Protein AF-O62174-F1 (afdb_monomer_lite)

Organism: Caenorhabditis elegans (NCBI:txid6239)

Secondary structure (DSSP, 8-state):
-HHHHHHHHHHHHHHHHHHHHHHHHHHHHHHHHHHHHHHHHHHHHHHHHHHHHHHHHHHHHHHHHHHHHHHHHHHHHHHHHHHHHHHHHHHHHHHHHHHHHHHHHHHHHHHHHHHHHHHHHHHHHHHHHHHHHHHHHHHHHHHHHHHHHHHHHHHHHHHHHIIIIII----HHHHHHHHHHHHHHHHHHHHHHHHHHHHHHH-SSS-HHHHHHHHHHHHHHHHHHT-HHHHHHHHHHHHHHHTT-HHHHHHHHHHHHHHHHHHHHHHHHHHHHHHHHHT-PPP-------------

pLDDT: mean 86.34, std 12.92, range [36.75, 97.75]

Foldseek 3Di:
DVVVVVVVVVVVVVVVVVVVVVVVVVVVVVVVVVVVVVVVVVVVVVVVVVVVVVVVVVVVVVVVVVVVVVVVVVVVVVVVVVVVVVVVVVVVVVVVVVVVVVVVVVVVVVVVVVVVVVVVVVVVVVVLLVLQLVLLVVLVVLLVQLCVLVVVLLVLLVVLCCCVPPPVPDPLVVNLVSLVVNVVSLVVNVVSLVVSVVSLVPRDSYDPVSSVLSVVLSVLSVCLSVDVLSVLLSPCVSVCSVVVPNVSSVSNSVSSVVSVVSSVVSVVVSVVVSVVVSPPDPDPPPVPPPPPPPDD

Radius of gyration: 72.59 Å; chains: 1; bounding box: 219×29×119 Å

Sequence (296 aa):
MNKFNEEYRKMEEDAQRRHQELNRQSLENAAEMKDSRRKILNKEFEGAILIKQVEHETKQVEKKRENLEKGHKKEMRNMSADFRKKKNEIEMEQLKLAIGNRVENHNQRKVEEQLRNEQERFLKKLLKYHTTTGANRDLFGEFQKVLKPFNEMIGELQDIKLRCITDGDADNGYIEYEVDYVGQLRRSVYTEIDEFREYIADEKNISKEIGIACAIYVKKLERIADCKELNLLCDQLQAAIEGKNGEIIKTCEIFIDKFTQKFESISNGSTSDFHRLRLKAPERDIPSSSTLTIEN

Structure (mmCIF, N/CA/C/O backbone):
data_AF-O62174-F1
#
_entry.id   AF-O62174-F1
#
loop_
_atom_site.group_PDB
_atom_site.id
_atom_site.type_symbol
_atom_site.label_atom_id
_atom_site.label_alt_id
_atom_site.label_comp_id
_atom_site.label_asym_id
_atom_site.label_entity_id
_atom_site.label_seq_id
_atom_site.pdbx_PDB_ins_code
_atom_site.Cartn_x
_atom_site.Cartn_y
_atom_site.Cartn_z
_atom_site.occupancy
_atom_site.B_iso_or_equiv
_atom_site.auth_seq_id
_atom_site.auth_comp_id
_atom_site.auth_asym_id
_atom_site.auth_atom_id
_atom_site.pdbx_PDB_model_num
ATOM 1 N N . MET A 1 1 ? 157.298 -18.494 -83.155 1.00 53.09 1 MET A N 1
ATOM 2 C CA . MET A 1 1 ? 156.359 -17.350 -83.218 1.00 53.09 1 MET A CA 1
ATOM 3 C C . MET A 1 1 ? 154.981 -17.694 -83.801 1.00 53.09 1 MET A C 1
ATOM 5 O O . MET A 1 1 ? 154.025 -17.090 -83.346 1.00 53.09 1 MET A O 1
ATOM 9 N N . ASN A 1 2 ? 154.822 -18.682 -84.701 1.00 56.44 2 ASN A N 1
ATOM 10 C CA . ASN A 1 2 ? 153.518 -18.990 -85.337 1.00 56.44 2 ASN A CA 1
ATOM 11 C C . ASN A 1 2 ? 152.369 -19.397 -84.393 1.00 56.44 2 ASN A C 1
ATOM 13 O O . ASN A 1 2 ? 151.228 -19.044 -84.657 1.00 56.44 2 ASN A O 1
ATOM 17 N N . LYS A 1 3 ? 152.643 -20.081 -83.275 1.00 62.78 3 LYS A N 1
ATOM 18 C CA . LYS A 1 3 ? 151.586 -20.520 -82.341 1.00 62.78 3 LYS A CA 1
ATOM 19 C C . LYS A 1 3 ? 150.898 -19.359 -81.603 1.00 62.78 3 LYS A C 1
ATOM 21 O O . LYS A 1 3 ? 149.718 -19.451 -81.297 1.00 62.78 3 LYS A O 1
ATOM 26 N N . PHE A 1 4 ? 151.627 -18.264 -81.369 1.00 70.56 4 PHE A N 1
ATOM 27 C CA . PHE A 1 4 ? 151.128 -17.108 -80.619 1.00 70.56 4 PHE A CA 1
ATOM 28 C C . PHE A 1 4 ? 150.123 -16.280 -81.433 1.00 70.56 4 PHE A C 1
ATOM 30 O O . PHE A 1 4 ? 149.084 -15.896 -80.911 1.00 70.56 4 PHE A O 1
ATOM 37 N N . ASN A 1 5 ? 150.381 -16.067 -82.731 1.00 69.69 5 ASN A N 1
ATOM 38 C CA . ASN A 1 5 ? 149.449 -15.336 -83.601 1.00 69.69 5 ASN A CA 1
ATOM 39 C C . ASN A 1 5 ? 148.122 -16.086 -83.801 1.00 69.69 5 ASN A C 1
ATOM 41 O O . ASN A 1 5 ? 147.074 -15.456 -83.899 1.00 69.69 5 ASN A O 1
ATOM 45 N N . GLU A 1 6 ? 148.150 -17.419 -83.839 1.00 74.81 6 GLU A N 1
ATOM 46 C CA . GLU A 1 6 ? 146.939 -18.234 -83.995 1.00 74.81 6 GLU A CA 1
ATOM 47 C C . GLU A 1 6 ? 146.087 -18.256 -82.713 1.00 74.81 6 GLU A C 1
ATOM 49 O O . GLU A 1 6 ? 144.862 -18.139 -82.781 1.00 74.81 6 GLU A O 1
ATOM 54 N N . GLU A 1 7 ? 146.725 -18.347 -81.537 1.00 78.06 7 GLU A N 1
ATOM 55 C CA . GLU A 1 7 ? 146.046 -18.206 -80.240 1.00 78.06 7 GLU A CA 1
ATOM 56 C C . GLU A 1 7 ? 145.464 -16.803 -80.050 1.00 78.06 7 GLU A C 1
ATOM 58 O O . GLU A 1 7 ? 144.328 -16.682 -79.593 1.00 78.06 7 GLU A O 1
ATOM 63 N N . TYR A 1 8 ? 146.187 -15.755 -80.459 1.00 79.75 8 TYR A N 1
ATOM 64 C CA . TYR A 1 8 ? 145.691 -14.380 -80.405 1.00 79.75 8 TYR A CA 1
ATOM 65 C C . TYR A 1 8 ? 144.451 -14.192 -81.287 1.00 79.75 8 TYR A C 1
ATOM 67 O O . TYR A 1 8 ? 143.439 -13.682 -80.816 1.00 79.75 8 TYR A O 1
ATOM 75 N N . ARG A 1 9 ? 144.475 -14.687 -82.535 1.00 80.38 9 ARG A N 1
ATOM 76 C CA . ARG A 1 9 ? 143.327 -14.574 -83.449 1.00 80.38 9 ARG A CA 1
ATOM 77 C C . ARG A 1 9 ? 142.108 -15.352 -82.951 1.00 80.38 9 ARG A C 1
ATOM 79 O O . ARG A 1 9 ? 140.995 -14.844 -83.015 1.00 80.38 9 ARG A O 1
ATOM 86 N N . LYS A 1 10 ? 142.306 -16.558 -82.399 1.00 81.31 10 LYS A N 1
ATOM 87 C CA . LYS A 1 10 ? 141.221 -17.308 -81.743 1.00 81.31 10 LYS A CA 1
ATOM 88 C C . LYS A 1 10 ? 140.669 -16.568 -80.531 1.00 81.31 10 LYS A C 1
ATOM 90 O O . LYS A 1 10 ? 139.458 -16.555 -80.354 1.00 81.31 10 LYS A O 1
ATOM 95 N N . MET A 1 11 ? 141.528 -15.969 -79.704 1.00 82.88 11 MET A N 1
ATOM 96 C CA . MET A 1 11 ? 141.103 -15.180 -78.546 1.00 82.88 11 MET A CA 1
ATOM 97 C C . MET A 1 11 ? 140.287 -13.955 -78.977 1.00 82.88 11 MET A C 1
ATOM 99 O O . MET A 1 11 ? 139.268 -13.662 -78.358 1.00 82.88 11 MET A O 1
ATOM 103 N N . GLU A 1 12 ? 140.691 -13.283 -80.054 1.00 82.75 12 GLU A N 1
ATOM 104 C CA . GLU A 1 12 ? 139.988 -12.134 -80.628 1.00 82.75 12 GLU A CA 1
ATOM 105 C C . GLU A 1 12 ? 138.634 -12.533 -81.243 1.00 82.75 12 GLU A C 1
ATOM 107 O O . GLU A 1 12 ? 137.619 -11.901 -80.952 1.00 82.75 12 GLU A O 1
ATOM 112 N N . GLU A 1 13 ? 138.573 -13.639 -81.997 1.00 85.06 13 GLU A N 1
ATOM 113 C CA . G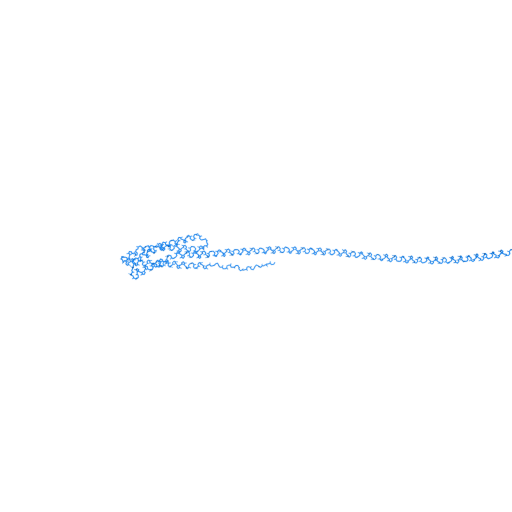LU A 1 13 ? 137.323 -14.212 -82.525 1.00 85.06 13 GLU A CA 1
ATOM 114 C C . GLU A 1 13 ? 136.368 -14.665 -81.396 1.00 85.06 13 GLU A C 1
ATOM 116 O O . GLU A 1 13 ? 135.150 -14.492 -81.496 1.00 85.06 13 GLU A O 1
ATOM 121 N N . ASP A 1 14 ? 136.890 -15.244 -80.307 1.00 85.88 14 ASP A N 1
ATOM 122 C CA . ASP A 1 14 ? 136.094 -15.650 -79.138 1.00 85.88 14 ASP A CA 1
ATOM 123 C C . ASP A 1 14 ? 135.611 -14.427 -78.339 1.00 85.88 14 ASP A C 1
ATOM 125 O O . ASP A 1 14 ? 134.463 -14.394 -77.893 1.00 85.88 14 ASP A O 1
ATOM 129 N N . ALA A 1 15 ? 136.438 -13.381 -78.222 1.00 83.62 15 ALA A N 1
ATOM 130 C CA . ALA A 1 15 ? 136.053 -12.098 -77.635 1.00 83.62 15 ALA A CA 1
ATOM 131 C C . ALA A 1 15 ? 134.966 -11.396 -78.466 1.00 83.62 15 ALA A C 1
ATOM 133 O O . ALA A 1 15 ? 133.990 -10.908 -77.896 1.00 83.62 15 ALA A O 1
ATOM 134 N N . GLN A 1 16 ? 135.070 -11.406 -79.800 1.00 86.19 16 GLN A N 1
ATOM 135 C CA . GLN A 1 16 ? 134.035 -10.882 -80.695 1.00 86.19 16 GLN A CA 1
ATOM 136 C C . GLN A 1 16 ? 132.727 -11.667 -80.588 1.00 86.19 16 GLN A C 1
ATOM 138 O O . GLN A 1 16 ? 131.668 -11.051 -80.467 1.00 86.19 16 GLN A O 1
ATOM 143 N N . ARG A 1 17 ? 132.774 -13.007 -80.576 1.00 85.06 17 ARG A N 1
ATOM 144 C CA . ARG A 1 17 ? 131.568 -13.832 -80.382 1.00 85.06 17 ARG A CA 1
ATOM 145 C C . ARG A 1 17 ? 130.921 -13.585 -79.023 1.00 85.06 17 ARG A C 1
ATOM 147 O O . ARG A 1 17 ? 129.707 -13.425 -78.964 1.00 85.06 17 ARG A O 1
ATOM 154 N N . ARG A 1 18 ? 131.706 -13.481 -77.944 1.00 83.56 18 ARG A N 1
ATOM 155 C CA . ARG A 1 18 ? 131.181 -13.113 -76.616 1.00 83.56 18 ARG A CA 1
ATOM 156 C C . ARG A 1 18 ? 130.577 -11.718 -76.608 1.00 83.56 18 ARG A C 1
ATOM 158 O O . ARG A 1 18 ? 129.534 -11.527 -75.996 1.00 83.56 18 ARG A O 1
ATOM 165 N N . HIS A 1 19 ? 131.194 -10.757 -77.292 1.00 86.81 19 HIS A N 1
ATOM 166 C CA . HIS A 1 19 ? 130.648 -9.410 -77.410 1.00 86.81 19 HIS A CA 1
ATOM 167 C C . HIS A 1 19 ? 129.317 -9.403 -78.176 1.00 86.81 19 HIS A C 1
ATOM 169 O O . HIS A 1 19 ? 128.361 -8.783 -77.722 1.00 86.81 19 HIS A O 1
ATOM 175 N N . GLN A 1 20 ? 129.220 -10.138 -79.289 1.00 87.25 20 GLN A N 1
ATOM 176 C CA . GLN A 1 20 ? 127.970 -10.297 -80.040 1.00 87.25 20 GLN A CA 1
ATOM 177 C C . GLN A 1 20 ? 126.880 -10.985 -79.211 1.00 87.25 20 GLN A C 1
ATOM 179 O O . GLN A 1 20 ? 125.744 -10.517 -79.210 1.00 87.25 20 GLN A O 1
ATOM 184 N N . GLU A 1 21 ? 127.221 -12.044 -78.474 1.00 87.88 21 GLU A N 1
ATOM 185 C CA . GLU A 1 21 ? 126.276 -12.757 -77.610 1.00 87.88 21 GLU A CA 1
ATOM 186 C C . GLU A 1 21 ? 125.801 -11.887 -76.439 1.00 87.88 21 GLU A C 1
ATOM 188 O O . GLU A 1 21 ? 124.605 -11.828 -76.169 1.00 87.88 21 GLU A O 1
ATOM 193 N N . LEU A 1 22 ? 126.700 -11.128 -75.803 1.00 86.56 22 LEU A N 1
ATOM 194 C CA . LEU A 1 22 ? 126.338 -10.128 -74.791 1.00 86.56 22 LEU A CA 1
ATOM 195 C C . LEU A 1 22 ? 125.410 -9.055 -75.364 1.00 86.56 22 LEU A C 1
ATOM 197 O O . LEU A 1 22 ? 124.454 -8.648 -74.707 1.00 86.56 22 LEU A O 1
ATOM 201 N N . ASN A 1 23 ? 125.667 -8.600 -76.591 1.00 89.12 23 ASN A N 1
ATOM 202 C CA . ASN A 1 23 ? 124.832 -7.595 -77.238 1.00 89.12 23 ASN A CA 1
ATOM 203 C C . ASN A 1 23 ? 123.443 -8.161 -77.585 1.00 89.12 23 ASN A C 1
ATOM 205 O O . ASN A 1 23 ? 122.435 -7.482 -77.392 1.00 89.12 23 ASN A O 1
ATOM 209 N N . ARG A 1 24 ? 123.374 -9.426 -78.023 1.00 89.44 24 ARG A N 1
ATOM 210 C CA . ARG A 1 24 ? 122.118 -10.154 -78.258 1.00 89.44 24 ARG A CA 1
ATOM 211 C C . ARG A 1 24 ? 121.323 -10.337 -76.964 1.00 89.44 24 ARG A C 1
ATOM 213 O O . ARG A 1 24 ? 120.151 -9.982 -76.939 1.00 89.44 24 ARG A O 1
ATOM 220 N N . GLN A 1 25 ? 121.960 -10.791 -75.884 1.00 88.06 25 GLN A N 1
ATOM 221 C CA . GLN A 1 25 ? 121.326 -10.920 -74.565 1.00 88.06 25 GLN A CA 1
ATOM 222 C C . GLN A 1 25 ? 120.863 -9.570 -74.010 1.00 88.06 25 GLN A C 1
ATOM 224 O O . GLN A 1 25 ? 119.792 -9.478 -73.423 1.00 88.06 25 GLN A O 1
ATOM 229 N N . SER A 1 26 ? 121.635 -8.501 -74.217 1.00 90.06 26 SER A N 1
ATOM 230 C CA . SER A 1 26 ? 121.232 -7.141 -73.840 1.00 90.06 26 SER A CA 1
ATOM 231 C C . SER A 1 26 ? 119.971 -6.696 -74.591 1.00 90.06 26 SER A C 1
ATOM 233 O O . SER A 1 26 ? 119.047 -6.154 -73.984 1.00 90.06 26 SER A O 1
ATOM 235 N N . LEU A 1 27 ? 119.889 -6.979 -75.897 1.00 90.12 27 LEU A N 1
ATOM 236 C CA . LEU A 1 27 ? 118.701 -6.724 -76.717 1.00 90.12 27 LEU A CA 1
ATOM 237 C C . LEU A 1 27 ? 117.493 -7.568 -76.282 1.00 90.12 27 LEU A C 1
ATOM 239 O O . LEU A 1 27 ? 116.391 -7.027 -76.180 1.00 90.12 27 LEU A O 1
ATOM 243 N N . GLU A 1 28 ? 117.691 -8.858 -75.998 1.00 90.88 28 GLU A N 1
ATOM 244 C CA . GLU A 1 28 ? 116.650 -9.760 -75.486 1.00 90.88 28 GLU A CA 1
ATOM 245 C C . GLU A 1 28 ? 116.132 -9.283 -74.119 1.00 90.88 28 GLU A C 1
ATOM 247 O O . GLU A 1 28 ? 114.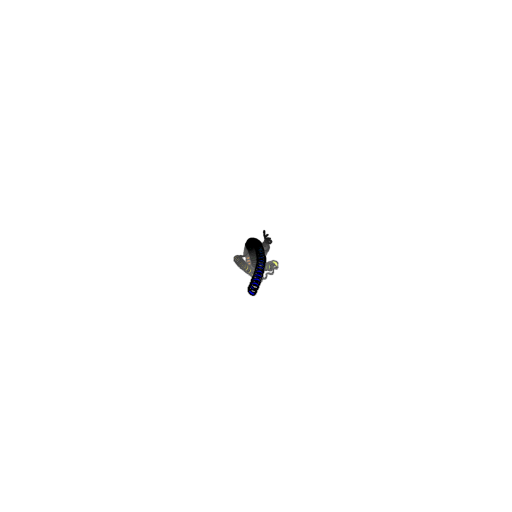929 -9.076 -73.963 1.00 90.88 28 GLU A O 1
ATOM 252 N N . ASN A 1 29 ? 117.027 -8.964 -73.179 1.00 91.31 29 ASN A N 1
ATOM 253 C CA . ASN A 1 29 ? 116.673 -8.407 -71.871 1.00 91.31 29 ASN A CA 1
ATOM 254 C C . ASN A 1 29 ? 115.956 -7.055 -71.996 1.00 91.31 29 ASN A C 1
ATOM 256 O O . ASN A 1 29 ? 114.989 -6.794 -71.283 1.00 91.31 29 ASN A O 1
ATOM 260 N N . ALA A 1 30 ? 116.391 -6.174 -72.903 1.00 91.50 30 ALA A N 1
ATOM 261 C CA . ALA A 1 30 ? 115.720 -4.898 -73.145 1.00 91.50 30 ALA A CA 1
ATOM 262 C C . ALA A 1 30 ? 114.303 -5.095 -73.712 1.00 91.50 30 ALA A C 1
ATOM 264 O O . ALA A 1 30 ? 113.379 -4.367 -73.331 1.00 91.50 30 ALA A O 1
ATOM 265 N N . ALA A 1 31 ? 114.112 -6.079 -74.597 1.00 91.69 31 ALA A N 1
ATOM 266 C CA . ALA A 1 31 ? 112.802 -6.441 -75.126 1.00 91.69 31 ALA A CA 1
ATOM 267 C C . ALA A 1 31 ? 111.895 -7.034 -74.035 1.00 91.69 31 ALA A C 1
ATOM 269 O O . ALA A 1 31 ? 110.744 -6.610 -73.914 1.00 91.69 31 ALA A O 1
ATOM 270 N N . GLU A 1 32 ? 112.416 -7.933 -73.198 1.00 91.75 32 GLU A N 1
ATOM 271 C CA . GLU A 1 32 ? 111.686 -8.543 -72.082 1.00 91.75 32 GLU A CA 1
ATOM 272 C C . GLU A 1 32 ? 111.310 -7.514 -71.007 1.00 91.75 32 GLU A C 1
ATOM 274 O O . GLU A 1 32 ? 110.167 -7.479 -70.543 1.00 91.75 32 GLU A O 1
ATOM 279 N N . MET A 1 33 ? 112.224 -6.601 -70.669 1.00 91.88 33 MET A N 1
ATOM 280 C CA . MET A 1 33 ? 111.956 -5.478 -69.767 1.00 91.88 33 MET A CA 1
ATOM 281 C C . MET A 1 33 ? 110.869 -4.559 -70.324 1.00 91.88 33 MET A C 1
ATOM 283 O O . MET A 1 33 ? 109.993 -4.104 -69.585 1.00 91.88 33 MET A O 1
ATOM 287 N N . LYS A 1 34 ? 110.888 -4.288 -71.634 1.00 92.69 34 LYS A N 1
ATOM 288 C CA . LYS A 1 34 ? 109.865 -3.469 -72.293 1.00 92.69 34 LYS A CA 1
ATOM 289 C C . LYS A 1 34 ? 108.500 -4.160 -72.298 1.00 92.69 34 LYS A C 1
ATOM 291 O O . LYS A 1 34 ? 107.497 -3.490 -72.043 1.00 92.69 34 LYS A O 1
ATOM 296 N N . ASP A 1 35 ? 108.452 -5.465 -72.558 1.00 93.75 35 ASP A N 1
ATOM 297 C CA . ASP A 1 35 ? 107.217 -6.254 -72.523 1.00 93.75 35 ASP A CA 1
ATOM 298 C C . ASP A 1 35 ? 106.649 -6.354 -71.101 1.00 93.75 35 ASP A C 1
ATOM 300 O O . ASP A 1 35 ? 105.478 -6.047 -70.872 1.00 93.75 35 ASP A O 1
ATOM 304 N N . SER A 1 36 ? 107.496 -6.657 -70.116 1.00 92.62 36 SER A N 1
ATOM 305 C CA . SER A 1 36 ? 107.123 -6.690 -68.697 1.00 92.62 36 SER A CA 1
ATOM 306 C C . SER A 1 36 ? 106.606 -5.337 -68.218 1.00 92.62 36 SER A C 1
ATOM 308 O O . SER A 1 36 ? 105.553 -5.263 -67.585 1.00 92.62 36 SER A O 1
ATOM 310 N N . ARG A 1 37 ? 107.271 -4.237 -68.593 1.00 93.69 37 ARG A N 1
ATOM 311 C CA . ARG A 1 37 ? 106.812 -2.880 -68.272 1.00 93.69 37 ARG A CA 1
ATOM 312 C C . ARG A 1 37 ? 105.452 -2.573 -68.899 1.00 93.69 37 ARG A C 1
ATOM 314 O O . ARG A 1 37 ? 104.612 -1.966 -68.243 1.00 93.69 37 ARG A O 1
ATOM 321 N N . ARG A 1 38 ? 105.207 -3.013 -70.138 1.00 92.50 38 ARG A N 1
ATOM 322 C CA . ARG A 1 38 ? 103.901 -2.866 -70.802 1.00 92.50 38 ARG A CA 1
ATOM 323 C C . ARG A 1 38 ? 102.817 -3.699 -70.106 1.00 92.50 38 ARG A C 1
ATOM 325 O O . ARG A 1 38 ? 101.715 -3.196 -69.913 1.00 92.50 38 ARG A O 1
ATOM 332 N N . LYS A 1 39 ? 103.128 -4.930 -69.685 1.00 93.69 39 LYS A N 1
ATOM 333 C CA . LYS A 1 39 ? 102.218 -5.788 -68.905 1.00 93.69 39 LYS A CA 1
ATOM 334 C C . LYS A 1 39 ? 101.855 -5.162 -67.558 1.00 93.69 39 LYS A C 1
ATOM 336 O O . LYS A 1 39 ? 100.678 -5.152 -67.212 1.00 93.69 39 LYS A O 1
ATOM 341 N N . ILE A 1 40 ? 102.833 -4.605 -66.839 1.00 93.50 40 ILE A N 1
ATOM 342 C CA . ILE A 1 40 ? 102.607 -3.904 -65.565 1.00 93.50 40 ILE A CA 1
ATOM 343 C C . ILE A 1 40 ? 101.702 -2.688 -65.778 1.00 93.50 40 ILE A C 1
ATOM 345 O O . ILE A 1 40 ? 100.669 -2.599 -65.128 1.00 93.50 40 ILE A O 1
ATOM 349 N N . LEU A 1 41 ? 102.015 -1.819 -66.744 1.00 93.19 41 LEU A N 1
ATOM 350 C CA . LEU A 1 41 ? 101.190 -0.645 -67.067 1.00 93.19 41 LEU A CA 1
ATOM 351 C C . LEU A 1 41 ? 99.749 -1.017 -67.437 1.00 93.19 41 LEU A C 1
ATOM 353 O O . LEU A 1 41 ? 98.807 -0.369 -66.986 1.00 93.19 41 LEU A O 1
ATOM 357 N N . ASN A 1 42 ? 99.561 -2.078 -68.226 1.00 94.62 42 ASN A N 1
ATOM 358 C CA . ASN A 1 42 ? 98.223 -2.572 -68.546 1.00 94.62 42 ASN A CA 1
ATOM 359 C C . ASN A 1 42 ? 97.491 -3.066 -67.292 1.00 94.62 42 ASN A C 1
ATOM 361 O O . ASN A 1 42 ? 96.315 -2.760 -67.123 1.00 94.62 42 ASN A O 1
ATOM 365 N N . LYS A 1 43 ? 98.174 -3.785 -66.393 1.00 94.12 43 LYS A N 1
ATOM 366 C CA . LYS A 1 43 ? 97.583 -4.261 -65.134 1.00 94.12 43 LYS A CA 1
ATOM 367 C C . LYS A 1 43 ? 97.252 -3.126 -64.171 1.00 94.12 43 LYS A C 1
ATOM 369 O O . LYS A 1 43 ? 96.203 -3.168 -63.537 1.00 94.12 43 LYS A O 1
ATOM 374 N N . GLU A 1 44 ? 98.093 -2.101 -64.092 1.00 94.44 44 GLU A N 1
ATOM 375 C CA . GLU A 1 44 ? 97.817 -0.882 -63.325 1.00 94.44 44 GLU A CA 1
ATOM 376 C C . GLU A 1 44 ? 96.596 -0.144 -63.881 1.00 94.44 44 GLU A C 1
ATOM 378 O O . GLU A 1 44 ? 95.730 0.284 -63.120 1.00 94.44 44 GLU A O 1
ATOM 383 N N . PHE A 1 45 ? 96.483 -0.044 -65.208 1.00 95.12 45 PHE A N 1
ATOM 384 C CA . PHE A 1 45 ? 95.334 0.570 -65.866 1.00 95.12 45 PHE A CA 1
ATOM 385 C C . PHE A 1 45 ? 94.038 -0.229 -65.651 1.00 95.12 45 PHE A C 1
ATOM 387 O O . PHE A 1 45 ? 93.019 0.349 -65.275 1.00 95.12 45 PHE A O 1
ATOM 394 N N . GLU A 1 46 ? 94.078 -1.555 -65.823 1.00 94.75 46 GLU A N 1
ATOM 395 C CA . GLU A 1 46 ? 92.961 -2.459 -65.512 1.00 94.75 46 GLU A CA 1
ATOM 396 C C . GLU A 1 46 ? 92.539 -2.330 -64.042 1.00 94.75 46 GLU A C 1
ATOM 398 O O . GLU A 1 46 ? 91.356 -2.165 -63.745 1.00 94.75 46 GLU A O 1
ATOM 403 N N . GLY A 1 47 ? 93.506 -2.336 -63.119 1.00 95.88 47 GLY A N 1
ATOM 404 C CA . GLY A 1 47 ? 93.267 -2.156 -61.689 1.00 95.88 47 GLY A CA 1
ATOM 405 C C . GLY A 1 47 ? 92.624 -0.807 -61.368 1.00 95.88 47 GLY A C 1
ATOM 406 O O . GLY A 1 47 ? 91.645 -0.755 -60.628 1.00 95.88 47 GLY A O 1
ATOM 407 N N . ALA A 1 48 ? 93.104 0.283 -61.973 1.00 95.81 48 ALA A N 1
ATOM 408 C CA . ALA A 1 48 ? 92.528 1.614 -61.795 1.00 95.81 48 ALA A CA 1
ATOM 409 C C . ALA A 1 48 ? 91.079 1.705 -62.308 1.00 95.81 48 ALA A C 1
ATOM 411 O O . ALA A 1 48 ? 90.254 2.394 -61.703 1.00 95.81 48 ALA A O 1
ATOM 412 N N . ILE A 1 49 ? 90.746 1.006 -63.401 1.00 95.31 49 ILE A N 1
ATOM 413 C CA . ILE A 1 49 ? 89.364 0.903 -63.893 1.00 95.31 49 ILE A CA 1
ATOM 414 C C . ILE A 1 49 ? 88.495 0.130 -62.900 1.00 95.31 49 ILE A C 1
ATOM 416 O O . ILE A 1 49 ? 87.415 0.609 -62.551 1.00 95.31 49 ILE A O 1
ATOM 420 N N . LEU A 1 50 ? 88.963 -1.025 -62.420 1.00 96.00 50 LEU A N 1
ATOM 421 C CA . LEU A 1 50 ? 88.226 -1.852 -61.461 1.00 96.00 50 LEU A CA 1
ATOM 422 C C . LEU A 1 50 ? 87.971 -1.106 -60.146 1.00 96.00 50 LEU A C 1
ATOM 424 O O . LEU A 1 50 ? 86.851 -1.127 -59.643 1.00 96.00 50 LEU A O 1
ATOM 428 N N . ILE A 1 51 ? 88.964 -0.378 -59.626 1.00 95.62 51 ILE A N 1
ATOM 429 C CA . ILE A 1 51 ? 88.804 0.458 -58.426 1.00 95.62 51 ILE A CA 1
ATOM 430 C C . ILE A 1 51 ? 87.704 1.501 -58.647 1.00 95.62 51 ILE A C 1
ATOM 432 O O . ILE A 1 51 ? 86.795 1.614 -57.828 1.00 95.62 51 ILE A O 1
ATOM 436 N N . LYS A 1 52 ? 87.720 2.214 -59.782 1.00 94.94 52 LYS A N 1
ATOM 437 C CA . LYS A 1 52 ? 86.675 3.201 -60.105 1.00 94.94 52 LYS A CA 1
ATOM 438 C C . LYS A 1 52 ? 85.285 2.576 -60.228 1.00 94.94 52 LYS A C 1
ATOM 440 O O . LYS A 1 52 ? 84.304 3.203 -59.828 1.00 94.94 52 LYS A O 1
ATOM 445 N N . GLN A 1 53 ? 85.184 1.367 -60.783 1.00 95.94 53 GLN A N 1
ATOM 446 C CA . GLN A 1 53 ? 83.919 0.631 -60.861 1.00 95.94 53 GLN A CA 1
ATOM 447 C C . GLN A 1 53 ? 83.400 0.279 -59.463 1.00 95.94 53 GLN A C 1
ATOM 449 O O . GLN A 1 53 ? 82.259 0.606 -59.144 1.00 95.94 53 GLN A O 1
ATOM 454 N N . VAL A 1 54 ? 84.251 -0.278 -58.599 1.00 95.62 54 VAL A N 1
ATOM 455 C CA . VAL A 1 54 ? 83.889 -0.633 -57.217 1.00 95.62 54 VAL A CA 1
ATOM 456 C C . VAL A 1 54 ? 83.504 0.601 -56.397 1.00 95.62 54 VAL A C 1
ATOM 458 O O . VAL A 1 54 ? 82.509 0.573 -55.673 1.00 95.62 54 VAL A O 1
ATOM 461 N N . GLU A 1 55 ? 84.229 1.714 -56.524 1.00 95.88 55 GLU A N 1
ATOM 462 C CA . GLU A 1 55 ? 83.870 2.981 -55.871 1.00 95.88 55 GLU A CA 1
ATOM 463 C C . GLU A 1 55 ? 82.499 3.492 -56.329 1.00 95.88 55 GLU A C 1
ATOM 465 O O . GLU A 1 55 ? 81.705 3.990 -55.525 1.00 95.88 55 GLU A O 1
ATOM 470 N N . HIS A 1 56 ? 82.201 3.374 -57.625 1.00 95.81 56 HIS A N 1
ATOM 471 C CA . HIS A 1 56 ? 80.908 3.763 -58.171 1.00 95.81 56 HIS A CA 1
ATOM 472 C C . HIS A 1 56 ? 79.775 2.874 -57.644 1.00 95.81 56 HIS A C 1
ATOM 474 O O . HIS A 1 56 ? 78.749 3.393 -57.199 1.00 95.81 56 HIS A O 1
ATOM 480 N N . GLU A 1 57 ? 79.966 1.554 -57.641 1.00 95.69 57 GLU A N 1
ATOM 481 C CA . GLU A 1 57 ? 79.006 0.592 -57.091 1.00 95.69 57 GLU A CA 1
ATOM 482 C C . GLU A 1 57 ? 78.773 0.816 -55.596 1.00 95.69 57 GLU A C 1
ATOM 484 O O . GLU A 1 57 ? 77.625 0.855 -55.154 1.00 95.69 57 GLU A O 1
ATOM 489 N N . THR A 1 58 ? 79.837 1.073 -54.832 1.00 96.06 58 THR A N 1
ATOM 490 C CA . THR A 1 58 ? 79.759 1.386 -53.397 1.0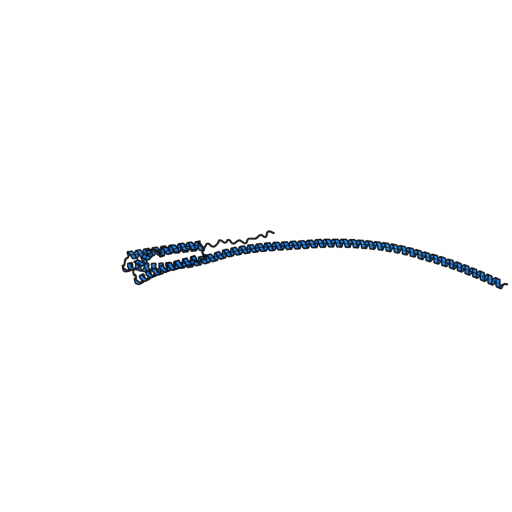0 96.06 58 THR A CA 1
ATOM 491 C C . THR A 1 58 ? 78.884 2.617 -53.159 1.00 96.06 58 THR A C 1
ATOM 493 O O . THR A 1 58 ? 77.926 2.550 -52.388 1.00 96.06 58 THR A O 1
ATOM 496 N N . LYS A 1 59 ? 79.108 3.709 -53.906 1.00 95.88 59 LYS A N 1
ATOM 497 C CA . LYS A 1 59 ? 78.269 4.920 -53.829 1.00 95.88 59 LYS A CA 1
ATOM 498 C C . LYS A 1 59 ? 76.811 4.650 -54.205 1.00 95.88 59 LYS A C 1
ATOM 500 O O . LYS A 1 59 ? 75.898 5.221 -53.603 1.00 95.88 59 LYS A O 1
ATOM 505 N N . GLN A 1 60 ? 76.558 3.790 -55.195 1.00 96.06 60 GLN A N 1
ATOM 506 C CA . GLN A 1 60 ? 75.189 3.403 -55.548 1.00 96.06 60 GLN A CA 1
ATOM 507 C C . GLN A 1 60 ? 74.511 2.597 -54.432 1.00 96.06 60 GLN A C 1
ATOM 509 O O . GLN A 1 60 ? 73.334 2.829 -54.143 1.00 96.06 60 GLN A O 1
ATOM 514 N N . VAL A 1 61 ? 75.229 1.662 -53.806 1.00 95.88 61 VAL A N 1
ATOM 515 C CA . VAL A 1 61 ? 74.723 0.843 -52.696 1.00 95.88 61 VAL A CA 1
ATOM 516 C C . VAL A 1 61 ? 74.433 1.708 -51.472 1.00 95.88 61 VAL A C 1
ATOM 518 O O . VAL A 1 61 ? 73.348 1.597 -50.903 1.00 95.88 61 VAL A O 1
ATOM 521 N N . GLU A 1 62 ? 75.331 2.624 -51.110 1.00 95.75 62 GLU A N 1
ATOM 522 C CA . GLU A 1 62 ? 75.123 3.574 -50.010 1.00 95.75 62 GLU A CA 1
ATOM 523 C C . GLU A 1 62 ? 73.888 4.447 -50.243 1.00 95.75 62 GLU A C 1
ATOM 525 O O . GLU A 1 62 ? 73.030 4.554 -49.366 1.00 95.75 62 GLU A O 1
ATOM 530 N N . LYS A 1 63 ? 73.719 4.985 -51.458 1.00 95.69 63 LYS A N 1
ATOM 531 C CA . LYS A 1 63 ? 72.526 5.763 -51.822 1.00 95.69 63 LYS A CA 1
ATOM 532 C C . LYS A 1 63 ? 71.239 4.933 -51.739 1.00 95.69 63 LYS A C 1
ATOM 534 O O . LYS A 1 63 ? 70.211 5.429 -51.277 1.00 95.69 63 LYS A O 1
ATOM 539 N N . LYS A 1 64 ? 71.266 3.667 -52.181 1.00 95.69 64 LYS A N 1
ATOM 540 C CA . LYS A 1 64 ? 70.120 2.746 -52.048 1.00 95.69 64 LYS A CA 1
ATOM 541 C C . LYS A 1 64 ? 69.789 2.489 -50.579 1.00 95.69 64 LYS A C 1
ATOM 543 O O . LYS A 1 64 ? 68.619 2.561 -50.207 1.00 95.69 64 LYS A O 1
ATOM 548 N N . ARG A 1 65 ? 70.804 2.244 -49.748 1.00 95.31 65 ARG A N 1
ATOM 549 C CA . ARG A 1 65 ? 70.651 2.031 -48.306 1.00 95.31 65 ARG A CA 1
ATOM 550 C C . ARG A 1 65 ? 70.064 3.260 -47.612 1.00 95.31 65 ARG A C 1
ATOM 552 O O . ARG A 1 65 ? 69.106 3.120 -46.861 1.00 95.31 65 ARG A O 1
ATOM 559 N N . GLU A 1 66 ? 70.566 4.456 -47.906 1.00 95.94 66 GLU A N 1
ATOM 560 C CA . GLU A 1 66 ? 70.051 5.699 -47.321 1.00 95.94 66 GLU A CA 1
ATOM 561 C C . GLU A 1 66 ? 68.569 5.922 -47.675 1.00 95.94 66 GLU A C 1
ATOM 563 O O . GLU A 1 66 ? 67.764 6.304 -46.822 1.00 95.94 66 GLU A O 1
ATOM 568 N N . ASN A 1 67 ? 68.177 5.635 -48.920 1.00 95.50 67 ASN A N 1
ATOM 569 C CA . ASN A 1 67 ? 66.781 5.729 -49.349 1.00 95.50 67 ASN A CA 1
ATOM 570 C C . ASN A 1 67 ? 65.880 4.698 -48.653 1.00 95.50 67 ASN A C 1
ATOM 572 O O . ASN A 1 67 ? 64.773 5.048 -48.242 1.00 95.50 67 ASN A O 1
ATOM 576 N N . LEU A 1 68 ? 66.352 3.459 -48.483 1.00 95.50 68 LEU A N 1
ATOM 577 C CA . LEU A 1 68 ? 65.654 2.419 -47.720 1.00 95.50 68 LEU A CA 1
ATOM 578 C C . LEU A 1 68 ? 65.470 2.832 -46.254 1.00 95.50 68 LEU A C 1
ATOM 580 O O . LEU A 1 68 ? 64.361 2.755 -45.731 1.00 95.50 68 LEU A O 1
ATOM 584 N N . GLU A 1 69 ? 66.516 3.350 -45.606 1.00 96.06 69 GLU A N 1
ATOM 585 C CA . GLU A 1 69 ? 66.448 3.823 -44.219 1.00 96.06 69 GLU A CA 1
ATOM 586 C C . GLU A 1 69 ? 65.499 5.023 -44.063 1.00 96.06 69 GLU A C 1
ATOM 588 O O . GLU A 1 69 ? 64.726 5.085 -43.102 1.00 96.06 69 GLU A O 1
ATOM 593 N N . LYS A 1 70 ? 65.503 5.970 -45.013 1.00 95.81 70 LYS A N 1
ATOM 594 C CA . LYS A 1 70 ? 64.541 7.087 -45.044 1.00 95.81 70 LYS A CA 1
ATOM 595 C C . LYS A 1 70 ? 63.107 6.592 -45.230 1.00 95.81 70 LYS A C 1
ATOM 597 O O . LYS A 1 70 ? 62.213 7.068 -44.526 1.00 95.81 70 LYS A O 1
ATOM 602 N N . GLY A 1 71 ? 62.894 5.638 -46.139 1.00 96.00 71 GLY A N 1
ATOM 603 C CA . GLY A 1 71 ? 61.600 4.995 -46.368 1.00 96.00 71 GLY A CA 1
ATOM 604 C C . GLY A 1 71 ? 61.075 4.325 -45.101 1.00 96.00 71 GLY A C 1
ATOM 605 O O . GLY A 1 71 ? 59.987 4.660 -44.635 1.00 96.00 71 GLY A O 1
ATOM 606 N N . HIS A 1 72 ? 61.900 3.489 -44.473 1.00 95.88 72 HIS A N 1
ATOM 607 C CA . HIS A 1 72 ? 61.552 2.778 -43.247 1.00 95.88 72 HIS A CA 1
ATOM 608 C C . HIS A 1 72 ? 61.276 3.729 -42.070 1.00 95.88 72 HIS A C 1
ATOM 610 O O . HIS A 1 72 ? 60.287 3.576 -41.357 1.00 95.88 72 HIS A O 1
ATOM 616 N N . LYS A 1 73 ? 62.081 4.789 -41.889 1.00 96.56 73 LYS A N 1
ATOM 617 C CA . LYS A 1 73 ? 61.818 5.819 -40.863 1.00 96.56 73 LYS A CA 1
ATOM 618 C C . LYS A 1 73 ? 60.479 6.527 -41.081 1.00 96.56 73 LYS A C 1
ATOM 620 O O . LYS A 1 73 ? 59.795 6.838 -40.105 1.00 96.56 73 LYS A O 1
ATOM 625 N N . LYS A 1 74 ? 60.105 6.808 -42.333 1.00 96.75 74 LYS A N 1
ATOM 626 C CA . LYS A 1 74 ? 58.807 7.413 -42.666 1.00 96.75 74 LYS A CA 1
ATOM 627 C C . LYS A 1 74 ? 57.659 6.447 -42.372 1.00 96.75 74 LYS A C 1
ATOM 629 O O . LYS A 1 74 ? 56.682 6.850 -41.750 1.00 96.75 74 LYS A O 1
ATOM 634 N N . GLU A 1 75 ? 57.803 5.186 -42.759 1.00 96.50 75 GLU A N 1
ATOM 635 C CA . GLU A 1 75 ? 56.818 4.134 -42.505 1.00 96.50 75 GLU A CA 1
ATOM 636 C C . GLU A 1 75 ? 56.580 3.926 -41.002 1.00 96.50 75 GLU A C 1
ATOM 638 O O . GLU A 1 75 ? 55.441 3.983 -40.545 1.00 96.50 75 GLU A O 1
ATOM 643 N N . MET A 1 76 ? 57.649 3.825 -40.206 1.00 97.25 76 MET A N 1
ATOM 644 C CA . MET A 1 76 ? 57.561 3.712 -38.745 1.00 97.25 76 MET A CA 1
ATOM 645 C C . MET A 1 76 ? 56.861 4.913 -38.097 1.00 97.25 76 MET A C 1
ATOM 647 O O . MET A 1 76 ? 56.085 4.747 -37.154 1.00 97.25 76 MET A O 1
ATOM 651 N N . ARG A 1 77 ? 57.100 6.133 -38.598 1.00 96.75 77 ARG A N 1
ATOM 652 C CA . ARG A 1 77 ? 56.393 7.335 -38.123 1.00 96.75 77 ARG A CA 1
ATOM 653 C C . ARG A 1 77 ? 54.904 7.279 -38.448 1.00 96.75 77 ARG A C 1
ATOM 655 O O . ARG A 1 77 ? 54.101 7.572 -37.565 1.00 96.75 77 ARG A O 1
ATOM 662 N N . ASN A 1 78 ? 54.549 6.877 -39.667 1.00 97.12 78 ASN A N 1
ATOM 663 C CA . ASN A 1 78 ? 53.155 6.744 -40.086 1.00 97.12 78 ASN A CA 1
ATOM 664 C C . ASN A 1 78 ? 52.430 5.677 -39.258 1.00 97.12 78 ASN A C 1
ATOM 666 O O . ASN A 1 78 ? 51.401 5.974 -38.664 1.00 97.12 78 ASN A O 1
ATOM 670 N N . MET A 1 79 ? 53.021 4.487 -39.101 1.00 96.56 79 MET A N 1
ATOM 671 C CA . MET A 1 79 ? 52.450 3.427 -38.263 1.00 96.56 79 MET A CA 1
ATOM 672 C C . MET A 1 79 ? 52.281 3.867 -36.805 1.00 96.56 79 MET A C 1
ATOM 674 O O . MET A 1 79 ? 51.259 3.580 -36.188 1.00 96.56 79 MET A O 1
ATOM 678 N N . SER A 1 80 ? 53.250 4.597 -36.241 1.00 96.31 80 SER A N 1
ATOM 679 C CA . SER A 1 80 ? 53.139 5.127 -34.876 1.00 96.31 80 SER A CA 1
ATOM 680 C C . SER A 1 80 ? 52.019 6.165 -34.734 1.00 96.31 80 SER A C 1
ATOM 682 O O . SER A 1 80 ? 51.362 6.213 -33.691 1.00 96.31 80 SER A O 1
ATOM 684 N N . ALA A 1 81 ? 51.802 7.001 -35.754 1.00 96.50 81 ALA A N 1
ATOM 685 C CA . ALA A 1 81 ? 50.713 7.973 -35.778 1.00 96.50 81 ALA A CA 1
ATOM 686 C C . ALA A 1 81 ? 49.349 7.279 -35.912 1.00 96.50 81 ALA A C 1
ATOM 688 O O . ALA A 1 81 ? 48.447 7.563 -3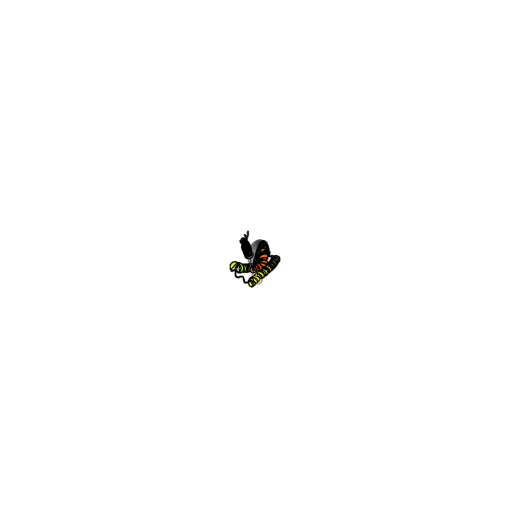5.124 1.00 96.50 81 ALA A O 1
ATOM 689 N N . ASP A 1 82 ? 49.228 6.318 -36.829 1.00 96.62 82 ASP A N 1
ATOM 690 C CA . ASP A 1 82 ? 48.007 5.536 -37.038 1.00 96.62 82 ASP A CA 1
ATOM 691 C C . ASP A 1 82 ? 47.643 4.716 -35.799 1.00 96.62 82 ASP A C 1
ATOM 693 O O . ASP A 1 82 ? 46.485 4.693 -35.387 1.00 96.62 82 ASP A O 1
ATOM 697 N N . PHE A 1 83 ? 48.632 4.091 -35.154 1.00 96.94 83 PHE A N 1
ATOM 698 C CA . PHE A 1 83 ? 48.424 3.365 -33.904 1.00 96.94 83 PHE A CA 1
ATOM 699 C C . PHE A 1 83 ? 47.917 4.288 -32.792 1.00 96.94 83 PHE A C 1
ATOM 701 O O . PHE A 1 83 ? 46.952 3.951 -32.113 1.00 96.94 83 PHE A O 1
ATOM 708 N N . ARG A 1 84 ? 48.524 5.472 -32.623 1.00 97.62 84 ARG A N 1
ATOM 709 C CA . ARG A 1 84 ? 48.064 6.460 -31.632 1.00 97.62 84 ARG A CA 1
ATOM 710 C C . ARG A 1 84 ? 46.644 6.938 -31.916 1.00 97.62 84 ARG A C 1
ATOM 712 O O . ARG A 1 84 ? 45.845 7.017 -30.990 1.00 97.62 84 ARG A O 1
ATOM 719 N N . LYS A 1 85 ? 46.323 7.217 -33.180 1.00 97.56 85 LYS A N 1
ATOM 720 C CA . LYS A 1 85 ? 44.975 7.614 -33.594 1.00 97.56 85 LYS A CA 1
ATOM 721 C C . LYS A 1 85 ? 43.953 6.523 -33.262 1.00 97.56 85 LYS A C 1
ATOM 723 O O . LYS A 1 85 ? 42.995 6.806 -32.551 1.00 97.56 85 LYS A O 1
ATOM 728 N N . LYS A 1 86 ? 44.206 5.279 -33.685 1.00 97.19 86 LYS A N 1
ATOM 729 C CA . LYS A 1 86 ? 43.330 4.130 -33.401 1.00 97.19 86 LYS A CA 1
ATOM 730 C C . LYS A 1 86 ? 43.171 3.878 -31.906 1.00 97.19 86 LYS A C 1
ATOM 732 O O . LYS A 1 86 ? 42.069 3.613 -31.445 1.00 97.19 86 LYS A O 1
ATOM 737 N N . LYS A 1 87 ? 44.257 3.983 -31.136 1.00 97.38 87 LYS A N 1
ATOM 738 C CA . LYS A 1 87 ? 44.210 3.840 -29.679 1.00 97.38 87 LYS A CA 1
ATOM 739 C C . LYS A 1 87 ? 43.277 4.882 -29.051 1.00 97.38 87 LYS A C 1
ATOM 741 O O . LYS A 1 87 ? 42.412 4.510 -28.269 1.00 97.38 87 LYS A O 1
ATOM 746 N N . ASN A 1 88 ? 43.412 6.152 -29.434 1.00 97.44 88 ASN A N 1
ATOM 747 C CA . ASN A 1 88 ? 42.555 7.223 -28.918 1.00 97.44 88 ASN A CA 1
ATOM 748 C C . ASN A 1 88 ? 41.085 7.042 -29.333 1.00 97.44 88 ASN A C 1
ATOM 750 O O . ASN A 1 88 ? 40.190 7.324 -28.543 1.00 97.44 88 ASN A O 1
ATOM 754 N N . GLU A 1 89 ? 40.824 6.573 -30.557 1.00 97.75 89 GLU A N 1
ATOM 755 C CA . GLU A 1 89 ? 39.467 6.254 -31.023 1.00 97.75 89 GLU A CA 1
ATOM 756 C C . GLU A 1 89 ? 38.828 5.149 -30.167 1.00 97.75 89 GLU A C 1
ATOM 758 O O . GLU A 1 89 ? 37.712 5.332 -29.682 1.00 97.75 89 GLU A O 1
ATOM 763 N N . ILE A 1 90 ? 39.566 4.064 -29.898 1.00 97.06 90 ILE A N 1
ATOM 764 C CA . ILE A 1 90 ? 39.116 2.962 -29.034 1.00 97.06 90 ILE A CA 1
ATOM 765 C C . ILE A 1 90 ? 38.853 3.453 -27.604 1.00 97.06 90 ILE A C 1
ATOM 767 O O . ILE A 1 90 ? 37.812 3.140 -27.030 1.00 97.06 90 ILE A O 1
ATOM 771 N N . GLU A 1 91 ? 39.763 4.240 -27.023 1.00 97.38 91 GLU A N 1
ATOM 772 C CA . GLU A 1 91 ? 39.592 4.784 -25.667 1.00 97.38 91 GLU A CA 1
ATOM 773 C C . GLU A 1 91 ? 38.353 5.692 -25.570 1.00 97.38 91 GLU A C 1
ATOM 775 O O . GLU A 1 91 ? 37.588 5.610 -24.606 1.00 97.38 91 GLU A O 1
ATOM 780 N N . MET A 1 92 ? 38.100 6.518 -26.590 1.00 97.00 92 MET A N 1
ATOM 781 C CA . MET A 1 92 ? 36.912 7.375 -26.652 1.00 97.00 92 MET A CA 1
ATOM 782 C C . MET A 1 92 ? 35.614 6.580 -26.816 1.00 97.00 92 MET A C 1
ATOM 784 O O . MET A 1 92 ? 34.598 6.938 -26.219 1.00 97.00 92 MET A O 1
ATOM 788 N N . GLU A 1 93 ? 35.620 5.516 -27.618 1.00 96.56 93 GLU A N 1
ATOM 789 C CA . GLU A 1 93 ? 34.463 4.637 -27.796 1.00 96.56 93 GLU A CA 1
ATOM 790 C C . GLU A 1 93 ? 34.134 3.877 -26.505 1.00 96.56 93 GLU A C 1
ATOM 792 O O . GLU A 1 93 ? 32.980 3.861 -26.076 1.00 96.56 93 GLU A O 1
ATOM 797 N N . GLN A 1 94 ? 35.153 3.354 -25.818 1.00 96.62 94 GLN A N 1
ATOM 798 C CA . GLN A 1 94 ? 34.997 2.719 -24.507 1.00 96.62 94 GLN A CA 1
ATOM 799 C C . GLN A 1 94 ? 34.435 3.689 -23.464 1.00 96.62 94 GLN A C 1
ATOM 801 O O . GLN A 1 94 ? 33.536 3.324 -22.704 1.00 96.62 94 GLN A O 1
ATOM 806 N N . LEU A 1 95 ? 34.915 4.937 -23.445 1.00 96.56 95 LEU A N 1
ATOM 807 C CA . LEU A 1 95 ? 34.403 5.960 -22.536 1.00 96.56 95 LEU A CA 1
ATOM 808 C C . LEU A 1 95 ? 32.934 6.298 -22.829 1.00 96.56 95 LEU A C 1
ATOM 810 O O . LEU A 1 95 ? 32.134 6.395 -21.898 1.00 96.56 95 LEU A O 1
ATOM 814 N N . LYS A 1 96 ? 32.556 6.434 -24.107 1.00 96.50 96 LYS A N 1
ATOM 815 C CA . LYS A 1 96 ? 31.157 6.653 -24.511 1.00 96.50 96 LYS A CA 1
ATOM 816 C C . LYS A 1 96 ? 30.258 5.497 -24.084 1.00 96.50 96 LYS A C 1
ATOM 818 O O . LYS A 1 96 ? 29.202 5.757 -23.515 1.00 96.50 96 LYS A O 1
ATOM 823 N N . LEU A 1 97 ? 30.689 4.251 -24.295 1.00 95.94 97 LEU A N 1
ATOM 824 C CA . LEU A 1 97 ? 29.952 3.067 -23.845 1.00 95.94 97 LEU A CA 1
ATOM 825 C C . LEU A 1 97 ? 29.776 3.061 -22.322 1.00 95.94 97 LEU A C 1
ATOM 827 O O . LEU A 1 97 ? 28.681 2.819 -21.823 1.00 95.94 97 LEU A O 1
ATOM 831 N N . ALA A 1 98 ? 30.839 3.364 -21.572 1.00 96.12 98 ALA A N 1
ATOM 832 C CA . ALA A 1 98 ? 30.792 3.396 -20.113 1.00 96.12 98 ALA A CA 1
ATOM 833 C C . ALA A 1 98 ? 29.823 4.469 -19.585 1.00 96.12 98 ALA A C 1
ATOM 835 O O . ALA A 1 98 ? 29.072 4.216 -18.640 1.00 96.12 98 ALA A O 1
ATOM 836 N N . ILE A 1 99 ? 29.813 5.655 -20.204 1.00 96.00 99 ILE A N 1
ATOM 837 C CA . ILE A 1 99 ? 28.873 6.731 -19.866 1.00 96.00 99 ILE A CA 1
ATOM 838 C C . ILE A 1 99 ? 27.443 6.327 -20.237 1.00 96.00 99 ILE A C 1
ATOM 840 O O . ILE A 1 99 ? 26.557 6.444 -19.391 1.00 96.00 99 ILE A O 1
ATOM 844 N N . GLY A 1 100 ? 27.228 5.811 -21.452 1.00 95.62 100 GLY A N 1
ATOM 845 C CA . GLY A 1 100 ? 25.922 5.350 -21.932 1.00 95.62 100 GLY A CA 1
ATOM 846 C C . GLY A 1 100 ? 25.310 4.307 -21.001 1.00 95.62 100 GLY A C 1
ATOM 847 O O . GLY A 1 100 ? 24.236 4.535 -20.450 1.00 95.62 100 GLY A O 1
ATOM 848 N N . ASN A 1 101 ? 26.061 3.246 -20.692 1.00 95.19 101 ASN A N 1
ATOM 849 C CA . ASN A 1 101 ? 25.629 2.197 -19.766 1.00 95.19 101 ASN A CA 1
ATOM 850 C C . ASN A 1 101 ? 25.302 2.751 -18.374 1.00 95.19 101 ASN A C 1
ATOM 852 O O . ASN A 1 101 ? 24.379 2.278 -17.713 1.00 95.19 101 ASN A O 1
ATOM 856 N N . ARG A 1 102 ? 26.054 3.740 -17.876 1.00 95.25 102 ARG A N 1
ATOM 857 C CA . ARG A 1 102 ? 25.783 4.337 -16.560 1.00 95.25 102 ARG A CA 1
ATOM 858 C C . ARG A 1 102 ? 24.482 5.140 -16.556 1.00 95.25 102 ARG A C 1
ATOM 860 O O . ARG A 1 102 ? 23.742 5.061 -15.577 1.00 95.25 102 ARG A O 1
ATOM 867 N N . VAL A 1 103 ? 24.220 5.904 -17.616 1.00 94.94 103 VAL A N 1
ATOM 868 C CA . VAL A 1 103 ? 22.983 6.685 -17.775 1.00 94.94 103 VAL A CA 1
ATOM 869 C C . VAL A 1 103 ? 21.783 5.757 -17.933 1.00 94.94 103 VAL A C 1
ATOM 871 O O . VAL A 1 103 ? 20.796 5.925 -17.221 1.00 94.94 103 VAL A O 1
ATOM 874 N N . GLU A 1 104 ? 21.890 4.737 -18.783 1.00 94.19 104 GLU A N 1
ATOM 875 C CA . GLU A 1 104 ? 20.836 3.744 -19.001 1.00 94.19 104 GLU A CA 1
ATOM 876 C C . GLU A 1 104 ? 20.485 3.001 -17.706 1.00 94.19 104 GLU A C 1
ATOM 878 O O . GLU A 1 104 ? 19.329 3.007 -17.288 1.00 94.19 104 GLU A O 1
ATOM 883 N N . ASN A 1 105 ? 21.487 2.480 -16.987 1.00 94.75 105 ASN A N 1
ATOM 884 C CA . ASN A 1 105 ? 21.274 1.824 -15.693 1.00 94.75 105 ASN A CA 1
ATOM 885 C C . ASN A 1 105 ? 20.638 2.760 -14.652 1.00 94.75 105 ASN A C 1
ATOM 887 O O . ASN A 1 105 ? 19.836 2.324 -13.825 1.00 94.75 105 ASN A O 1
ATOM 891 N N . HIS A 1 106 ? 21.008 4.043 -14.645 1.00 94.94 106 HIS A N 1
ATOM 892 C CA . HIS A 1 106 ? 20.407 5.017 -13.735 1.00 94.94 106 HIS A CA 1
ATOM 893 C C . HIS A 1 106 ? 18.935 5.279 -14.079 1.00 94.94 106 HIS A C 1
ATOM 895 O O . HIS A 1 106 ? 18.087 5.261 -13.185 1.00 94.94 106 HIS A O 1
ATOM 901 N N . ASN A 1 107 ? 18.626 5.468 -15.363 1.00 94.19 107 ASN A N 1
ATOM 902 C CA . ASN A 1 107 ? 17.262 5.667 -15.844 1.00 94.19 107 ASN A CA 1
ATOM 903 C C . ASN A 1 107 ? 16.389 4.438 -15.573 1.00 94.19 107 ASN A C 1
ATOM 905 O O . ASN A 1 107 ? 15.280 4.587 -15.066 1.00 94.19 107 ASN A O 1
ATOM 909 N N . GLN A 1 108 ? 16.912 3.233 -15.815 1.00 94.44 108 GLN A N 1
ATOM 910 C CA . GLN A 1 108 ? 16.220 1.984 -15.512 1.00 94.44 108 GLN A CA 1
ATOM 911 C C . GLN A 1 108 ? 15.862 1.893 -14.024 1.00 94.44 108 GLN A C 1
ATOM 913 O O . GLN A 1 108 ? 14.698 1.689 -13.687 1.00 94.44 108 GLN A O 1
ATOM 918 N N . ARG A 1 109 ? 16.822 2.140 -13.121 1.00 94.25 109 ARG A N 1
ATOM 919 C CA . ARG A 1 109 ? 16.564 2.133 -11.669 1.00 94.25 109 ARG A CA 1
ATOM 920 C C . ARG A 1 109 ? 15.496 3.144 -11.260 1.00 94.25 109 ARG A C 1
ATOM 922 O O . ARG A 1 109 ? 14.665 2.842 -10.411 1.00 94.25 109 ARG A O 1
ATOM 929 N N . LYS A 1 110 ? 15.503 4.335 -11.865 1.00 94.94 110 LYS A N 1
ATOM 930 C CA . LYS A 1 110 ? 14.503 5.376 -11.594 1.00 94.94 110 LYS A CA 1
ATOM 931 C C . LYS A 1 110 ? 13.097 4.934 -12.014 1.00 94.94 110 LYS A C 1
ATOM 933 O O . LYS A 1 110 ? 12.148 5.159 -11.268 1.00 94.94 110 LYS A O 1
ATOM 938 N N . VAL A 1 111 ? 12.965 4.297 -13.179 1.00 94.38 111 VAL A N 1
ATOM 939 C CA . VAL A 1 111 ? 11.686 3.752 -13.665 1.00 94.38 111 VAL A CA 1
ATOM 940 C C . VAL A 1 111 ? 11.207 2.602 -12.775 1.00 94.38 111 VAL A C 1
ATOM 942 O O . VAL A 1 111 ? 10.043 2.580 -12.376 1.00 94.38 111 VAL A O 1
ATOM 945 N N . GLU A 1 112 ? 12.097 1.682 -12.400 1.00 93.06 112 GLU A N 1
ATOM 946 C CA . GLU A 1 112 ? 11.783 0.571 -11.491 1.00 93.06 112 GLU A CA 1
ATOM 947 C C . GLU A 1 112 ? 11.305 1.071 -10.118 1.00 93.06 112 GLU A C 1
ATOM 949 O O . GLU A 1 112 ? 10.319 0.568 -9.576 1.00 93.06 112 GLU A O 1
ATOM 954 N N . GLU A 1 113 ? 11.955 2.100 -9.569 1.00 95.62 113 GLU A N 1
ATOM 955 C CA . GLU A 1 113 ? 11.558 2.718 -8.303 1.00 95.62 113 GLU A CA 1
ATOM 956 C C . GLU A 1 113 ? 10.185 3.402 -8.400 1.00 95.62 113 GLU A C 1
ATOM 958 O O . GLU A 1 113 ? 9.343 3.234 -7.513 1.00 95.62 113 GLU A O 1
ATOM 963 N N . GLN A 1 114 ? 9.918 4.133 -9.487 1.00 94.75 114 GLN A N 1
ATOM 964 C CA . GLN A 1 114 ? 8.609 4.746 -9.732 1.00 94.75 114 GLN A CA 1
ATOM 965 C C . GLN A 1 114 ? 7.497 3.695 -9.812 1.00 94.75 114 GLN A C 1
ATOM 967 O O . GLN A 1 114 ? 6.481 3.832 -9.124 1.00 94.75 114 GLN A O 1
ATOM 972 N N . LEU A 1 115 ? 7.718 2.619 -10.572 1.00 93.62 115 LEU A N 1
ATOM 973 C CA . LEU A 1 115 ? 6.766 1.519 -10.698 1.00 93.62 115 LEU A CA 1
ATOM 974 C C . LEU A 1 115 ? 6.510 0.842 -9.346 1.00 93.62 115 LEU A C 1
ATOM 976 O O . LEU A 1 115 ? 5.360 0.591 -8.981 1.00 93.62 115 LEU A O 1
ATOM 980 N N . ARG A 1 116 ? 7.565 0.601 -8.559 1.00 93.81 116 ARG A N 1
ATOM 981 C CA . ARG A 1 116 ? 7.449 0.028 -7.211 1.00 93.81 116 ARG A CA 1
ATOM 982 C C . ARG A 1 116 ? 6.614 0.917 -6.289 1.00 93.81 116 ARG A C 1
ATOM 984 O O . ARG A 1 116 ? 5.734 0.420 -5.587 1.00 93.81 116 ARG A O 1
ATOM 991 N N . ASN A 1 117 ? 6.838 2.229 -6.327 1.00 93.75 117 ASN A N 1
ATOM 992 C CA . ASN A 1 117 ? 6.087 3.201 -5.531 1.00 93.75 117 ASN A CA 1
ATOM 993 C C . ASN A 1 117 ? 4.610 3.297 -5.959 1.00 93.75 117 ASN A C 1
ATOM 995 O O . ASN A 1 117 ? 3.725 3.518 -5.129 1.00 93.75 117 ASN A O 1
ATOM 999 N N . GLU A 1 118 ? 4.307 3.143 -7.247 1.00 91.69 118 GLU A N 1
ATOM 1000 C CA . GLU A 1 118 ? 2.930 3.062 -7.748 1.00 91.69 118 GLU A CA 1
ATOM 1001 C C . GLU A 1 118 ? 2.224 1.785 -7.296 1.00 91.69 118 GLU A C 1
ATOM 1003 O O . GLU A 1 118 ? 1.114 1.859 -6.760 1.00 91.69 118 GLU A O 1
ATOM 1008 N N . GLN A 1 119 ? 2.889 0.636 -7.422 1.00 91.62 119 GLN A N 1
ATOM 1009 C CA . GLN A 1 119 ? 2.370 -0.650 -6.960 1.00 91.62 119 GLN A CA 1
ATOM 1010 C C . GLN A 1 119 ? 2.119 -0.649 -5.449 1.00 91.62 119 GLN A C 1
ATOM 1012 O O . GLN A 1 119 ? 1.056 -1.080 -5.006 1.00 91.62 119 GLN A O 1
ATOM 1017 N N . GLU A 1 120 ? 3.038 -0.106 -4.647 1.00 93.56 120 GLU A N 1
ATOM 1018 C CA . GLU A 1 120 ? 2.857 -0.003 -3.197 1.00 93.56 120 GLU A CA 1
ATOM 1019 C C . GLU A 1 120 ? 1.652 0.880 -2.838 1.00 93.56 120 GLU A C 1
ATOM 1021 O O . GLU A 1 120 ? 0.841 0.515 -1.982 1.00 93.56 120 GLU A O 1
ATOM 1026 N N . ARG A 1 121 ? 1.481 2.025 -3.514 1.00 91.69 121 ARG A N 1
ATOM 1027 C CA . ARG A 1 121 ? 0.307 2.893 -3.317 1.00 91.69 121 ARG A CA 1
ATOM 1028 C C . ARG A 1 121 ? -0.991 2.184 -3.692 1.00 91.69 121 ARG A C 1
ATOM 1030 O O . ARG A 1 121 ? -1.975 2.309 -2.961 1.00 91.69 121 ARG A O 1
ATOM 1037 N N . PHE A 1 122 ? -1.000 1.444 -4.798 1.00 89.06 122 PHE A N 1
ATOM 1038 C CA . PHE A 1 122 ? -2.158 0.662 -5.224 1.00 89.06 122 PHE A CA 1
ATOM 1039 C C . PHE A 1 122 ? -2.501 -0.434 -4.208 1.00 89.06 122 PHE A C 1
ATOM 1041 O O . PHE A 1 122 ? -3.642 -0.512 -3.757 1.00 89.06 122 PHE A O 1
ATOM 1048 N N . LEU A 1 123 ? -1.511 -1.214 -3.766 1.00 91.12 123 LEU A N 1
ATOM 1049 C CA . LEU A 1 123 ? -1.701 -2.267 -2.767 1.00 91.12 123 LEU A CA 1
ATOM 1050 C C . LEU A 1 123 ? -2.200 -1.708 -1.432 1.00 91.12 123 LEU A C 1
ATOM 1052 O O . LEU A 1 123 ? -3.111 -2.282 -0.843 1.00 91.12 123 LEU A O 1
ATOM 1056 N N . LYS A 1 124 ? -1.686 -0.558 -0.976 1.00 91.56 124 LYS A N 1
ATOM 1057 C CA . LYS A 1 124 ? -2.194 0.117 0.232 1.00 91.56 124 LYS A CA 1
ATOM 1058 C C . LYS A 1 124 ? -3.661 0.528 0.092 1.00 91.56 124 LYS A C 1
ATOM 1060 O O . LYS A 1 124 ? -4.431 0.351 1.035 1.00 91.56 124 LYS A O 1
ATOM 1065 N N . LYS A 1 125 ? -4.063 1.060 -1.070 1.00 86.88 125 LYS A N 1
ATOM 1066 C CA . LYS A 1 125 ? -5.470 1.399 -1.349 1.00 86.88 125 LYS A CA 1
ATOM 1067 C C . LYS A 1 125 ? -6.353 0.150 -1.364 1.00 86.88 125 LYS A C 1
ATOM 1069 O O . LYS A 1 125 ? -7.411 0.159 -0.740 1.00 86.88 125 LYS A O 1
ATOM 1074 N N . LEU A 1 126 ? -5.906 -0.914 -2.031 1.00 86.50 126 LEU A N 1
ATOM 1075 C CA . LEU A 1 126 ? -6.641 -2.172 -2.142 1.00 86.50 126 LEU A CA 1
ATOM 1076 C C . LEU A 1 126 ? -6.796 -2.857 -0.778 1.00 86.50 126 LEU A C 1
ATOM 1078 O O . LEU A 1 126 ? -7.894 -3.278 -0.425 1.00 86.50 126 LEU A O 1
ATOM 1082 N N . LEU A 1 127 ? -5.724 -2.900 0.019 1.00 88.81 127 LEU A N 1
ATOM 1083 C CA . LEU A 1 127 ? -5.750 -3.432 1.379 1.00 88.81 127 LEU A CA 1
ATOM 1084 C C . LEU A 1 127 ? -6.734 -2.649 2.248 1.00 88.81 127 LEU A C 1
ATOM 1086 O O . LEU A 1 127 ? -7.615 -3.251 2.848 1.00 88.81 127 LEU A O 1
ATOM 1090 N N . LYS A 1 128 ? -6.648 -1.312 2.249 1.00 87.50 128 LYS A N 1
ATOM 1091 C CA . LYS A 1 128 ? -7.594 -0.463 2.986 1.00 87.50 128 LYS A CA 1
ATOM 1092 C C . LYS A 1 128 ? -9.040 -0.733 2.565 1.00 87.50 128 LYS A C 1
ATOM 1094 O O . LYS A 1 128 ? -9.908 -0.847 3.424 1.00 87.50 128 LYS A O 1
ATOM 1099 N N . TYR A 1 129 ? -9.298 -0.868 1.264 1.00 85.88 129 TYR A N 1
ATOM 1100 C CA . TYR A 1 129 ? -10.628 -1.199 0.758 1.00 85.88 129 TYR A CA 1
ATOM 1101 C C . TYR A 1 129 ? -11.118 -2.567 1.252 1.00 85.88 129 TYR A C 1
ATOM 1103 O O . TYR A 1 129 ? -12.254 -2.667 1.716 1.00 85.88 129 TYR A O 1
ATOM 1111 N N . HIS A 1 130 ? -10.282 -3.608 1.197 1.00 86.31 130 HIS A N 1
ATOM 1112 C CA . HIS A 1 130 ? -10.646 -4.937 1.690 1.00 86.31 130 HIS A CA 1
ATOM 1113 C C . HIS A 1 130 ? -10.887 -4.948 3.197 1.00 86.31 130 HIS A C 1
ATOM 1115 O O . HIS A 1 130 ? -11.895 -5.505 3.628 1.00 86.31 130 HIS A O 1
ATOM 1121 N N . THR A 1 131 ? -10.027 -4.299 3.984 1.00 89.06 131 THR A N 1
ATOM 1122 C CA . THR A 1 131 ? -10.199 -4.195 5.437 1.00 89.06 131 THR A CA 1
ATOM 1123 C C . THR A 1 131 ? -11.496 -3.465 5.779 1.00 89.06 131 THR A C 1
ATOM 1125 O O . THR A 1 131 ? -12.287 -3.977 6.563 1.00 89.06 131 THR A O 1
ATOM 1128 N N . THR A 1 132 ? -11.779 -2.325 5.139 1.00 88.50 132 THR A N 1
ATOM 1129 C CA . THR A 1 132 ? -13.041 -1.599 5.350 1.00 88.50 132 THR A CA 1
ATOM 1130 C C . THR A 1 132 ? -14.255 -2.401 4.889 1.00 88.50 132 THR A C 1
ATOM 1132 O O . THR A 1 132 ? -15.270 -2.420 5.573 1.00 88.50 132 THR A O 1
ATOM 1135 N N . THR A 1 133 ? -14.175 -3.105 3.759 1.00 86.81 133 THR A N 1
ATOM 1136 C CA . THR A 1 133 ? -15.282 -3.944 3.269 1.00 86.81 133 THR A CA 1
ATOM 1137 C C . THR A 1 133 ? -15.557 -5.120 4.206 1.00 86.81 133 THR A C 1
ATOM 1139 O O . THR A 1 133 ? -16.721 -5.431 4.454 1.00 86.81 133 THR A O 1
ATOM 1142 N N . GLY A 1 134 ? -14.505 -5.748 4.741 1.00 88.00 134 GLY A N 1
ATOM 1143 C CA . GLY A 1 134 ? -14.606 -6.784 5.769 1.00 88.00 134 GLY A CA 1
ATOM 1144 C C . GLY A 1 134 ? -15.278 -6.248 7.029 1.00 88.00 134 GLY A C 1
ATOM 1145 O O . GLY A 1 134 ? -16.335 -6.744 7.399 1.00 88.00 134 GLY A O 1
ATOM 1146 N N . ALA A 1 135 ? -14.754 -5.155 7.587 1.00 89.81 135 ALA A N 1
ATOM 1147 C CA . ALA A 1 135 ? -15.312 -4.514 8.776 1.00 89.81 135 ALA A CA 1
ATOM 1148 C C . ALA A 1 135 ? -16.779 -4.083 8.591 1.00 89.81 135 ALA A C 1
ATOM 1150 O O . ALA A 1 135 ? -17.604 -4.274 9.475 1.00 89.81 135 ALA A O 1
ATOM 1151 N N . ASN A 1 136 ? -17.150 -3.562 7.417 1.00 89.88 136 ASN A N 1
ATOM 1152 C CA . ASN A 1 136 ? -18.540 -3.201 7.118 1.00 89.88 136 ASN A CA 1
ATOM 1153 C C . ASN A 1 136 ? -19.472 -4.420 7.048 1.00 89.88 136 ASN A C 1
ATOM 1155 O O . ASN A 1 136 ? -20.642 -4.323 7.413 1.00 89.88 136 ASN A O 1
ATOM 1159 N N . ARG A 1 137 ? -18.983 -5.555 6.532 1.00 87.62 137 ARG A N 1
ATOM 1160 C CA . ARG A 1 137 ? -19.750 -6.807 6.498 1.00 87.62 137 ARG A CA 1
ATOM 1161 C C . ARG A 1 137 ? -19.957 -7.340 7.911 1.00 87.62 137 ARG A C 1
ATOM 1163 O O . ARG A 1 137 ? -21.061 -7.768 8.227 1.00 87.62 137 ARG A O 1
ATOM 1170 N N . ASP A 1 138 ? -18.913 -7.301 8.724 1.00 91.00 138 ASP A N 1
ATOM 1171 C CA . ASP A 1 138 ? -18.946 -7.825 10.083 1.00 91.00 138 ASP A CA 1
ATOM 1172 C C . ASP A 1 138 ? -19.844 -6.934 10.967 1.00 91.00 138 ASP A C 1
ATOM 1174 O O . ASP A 1 138 ? -20.741 -7.449 11.629 1.00 91.00 138 ASP A O 1
ATOM 1178 N N . LEU A 1 139 ? -19.766 -5.603 10.819 1.00 91.31 139 LEU A N 1
ATOM 1179 C CA . LEU A 1 139 ? -20.706 -4.646 11.420 1.00 91.31 139 LEU A CA 1
ATOM 1180 C C . LEU A 1 139 ? -22.172 -4.937 11.073 1.00 91.31 139 LEU A C 1
ATOM 1182 O O . LEU A 1 139 ? -23.049 -4.794 11.921 1.00 91.31 139 LEU A O 1
ATOM 1186 N N . PHE A 1 140 ? -22.464 -5.315 9.826 1.00 88.69 140 PHE A N 1
ATOM 1187 C CA . PHE A 1 140 ? -23.825 -5.692 9.444 1.00 88.69 140 PHE A CA 1
ATOM 1188 C C . PHE A 1 140 ? -24.273 -6.980 10.146 1.00 88.69 140 PHE A C 1
ATOM 1190 O O . PHE A 1 140 ? -25.422 -7.063 10.569 1.00 88.69 140 PHE A O 1
ATOM 1197 N N . GLY A 1 141 ? -23.372 -7.952 10.312 1.00 90.69 141 GLY A N 1
ATOM 1198 C CA . GLY A 1 141 ? -23.634 -9.155 11.104 1.00 90.69 141 GLY A CA 1
ATOM 1199 C C . GLY A 1 141 ? -23.971 -8.825 12.559 1.00 90.69 141 GLY A C 1
ATOM 1200 O O . GLY A 1 141 ? -24.962 -9.329 13.079 1.00 90.69 141 GLY A O 1
ATOM 1201 N N . GLU A 1 142 ? -23.221 -7.916 13.184 1.00 93.00 142 GLU A N 1
ATOM 1202 C CA . GLU A 1 142 ? -23.522 -7.433 14.539 1.00 93.00 142 GLU A CA 1
ATOM 1203 C C . GLU A 1 142 ? -24.863 -6.684 14.594 1.00 93.00 142 GLU A C 1
ATOM 1205 O O . GLU A 1 142 ? -25.674 -6.915 15.486 1.00 93.00 142 GLU A O 1
ATOM 1210 N N . PHE A 1 143 ? -25.174 -5.858 13.591 1.00 92.00 143 PHE A N 1
ATOM 1211 C CA . PHE A 1 143 ? -26.466 -5.170 13.524 1.00 92.00 143 PHE A CA 1
ATOM 1212 C C . PHE A 1 143 ? -27.645 -6.150 13.389 1.00 92.00 143 PHE A C 1
ATOM 1214 O O . PHE A 1 143 ? -28.720 -5.913 13.938 1.00 92.00 143 PHE A O 1
ATOM 1221 N N . GLN A 1 144 ? -27.462 -7.274 12.690 1.00 91.31 144 GLN A N 1
ATOM 1222 C CA . GLN A 1 144 ? -28.484 -8.319 12.598 1.00 91.31 144 GLN A CA 1
ATOM 1223 C C . GLN A 1 144 ? -28.765 -8.994 13.946 1.00 91.31 144 GLN A C 1
ATOM 1225 O O . GLN A 1 144 ? -29.910 -9.387 14.178 1.00 91.31 144 GLN A O 1
ATOM 1230 N N . LYS A 1 145 ? -27.774 -9.096 14.842 1.00 94.19 145 LYS A N 1
ATOM 1231 C CA . LYS A 1 145 ? -27.996 -9.615 16.200 1.00 94.19 145 LYS A CA 1
ATOM 1232 C C . LYS A 1 145 ? -28.913 -8.696 17.003 1.00 94.19 145 LYS A C 1
ATOM 1234 O O . LYS A 1 145 ? -29.864 -9.182 17.601 1.00 94.19 145 LYS A O 1
ATOM 1239 N N . VAL A 1 146 ? -28.751 -7.376 16.867 1.00 94.12 146 VAL A N 1
ATOM 1240 C CA . VAL A 1 146 ? -29.658 -6.383 17.476 1.00 94.12 146 VAL A CA 1
ATOM 1241 C C . VAL A 1 146 ? -31.108 -6.565 17.018 1.00 94.12 146 VAL A C 1
ATOM 1243 O O . VAL A 1 146 ? -32.038 -6.396 17.804 1.00 94.12 146 VAL A O 1
ATOM 1246 N N . LEU A 1 147 ? -31.333 -6.921 15.749 1.00 93.56 147 LEU A N 1
ATOM 1247 C CA . LEU A 1 147 ? -32.683 -7.147 15.219 1.00 93.56 147 LEU A CA 1
ATOM 1248 C C . LEU A 1 147 ? -33.315 -8.458 15.703 1.00 93.56 147 LEU A C 1
ATOM 1250 O O . LEU A 1 147 ? -34.538 -8.587 15.662 1.00 93.56 147 LEU A O 1
ATOM 1254 N N . LYS A 1 148 ? -32.516 -9.440 16.130 1.00 94.88 148 LYS A N 1
ATOM 1255 C CA . LYS A 1 148 ? -33.005 -10.787 16.435 1.00 94.88 148 LYS A CA 1
ATOM 1256 C C . LYS A 1 148 ? -34.019 -10.801 17.594 1.00 94.88 148 LYS A C 1
ATOM 1258 O O . LYS A 1 148 ? -35.126 -11.278 17.343 1.00 94.88 148 LYS A O 1
ATOM 1263 N N . PRO A 1 149 ? -33.751 -10.213 18.778 1.00 93.94 149 PRO A N 1
ATOM 1264 C CA . PRO A 1 149 ? -34.745 -10.170 19.851 1.00 93.94 149 PRO A CA 1
ATOM 1265 C C . PRO A 1 149 ? -36.025 -9.407 19.481 1.00 93.94 149 PRO A C 1
ATOM 1267 O O . PRO A 1 149 ? -37.091 -9.717 20.000 1.00 93.94 149 PRO A O 1
ATOM 1270 N N . PHE A 1 150 ? -35.962 -8.431 18.565 1.00 93.06 150 PHE A N 1
ATOM 1271 C CA . PHE A 1 150 ? -37.171 -7.767 18.061 1.00 93.06 150 PHE A CA 1
ATOM 1272 C C . PHE A 1 150 ? -38.015 -8.677 17.167 1.00 93.06 150 PHE A C 1
ATOM 1274 O O . PHE A 1 150 ? -39.238 -8.644 17.262 1.00 93.06 150 PHE A O 1
ATOM 1281 N N . ASN A 1 151 ? -37.382 -9.466 16.293 1.00 93.62 151 ASN A N 1
ATOM 1282 C CA . ASN A 1 151 ? -38.099 -10.436 15.464 1.00 93.62 151 ASN A CA 1
ATOM 1283 C C . ASN A 1 151 ? -38.786 -11.495 16.334 1.00 93.62 151 ASN A C 1
ATOM 1285 O O . ASN A 1 151 ? -39.944 -11.816 16.088 1.00 93.62 151 ASN A O 1
ATOM 1289 N N . GLU A 1 152 ? -38.089 -11.992 17.361 1.00 94.50 152 GLU A N 1
ATOM 1290 C CA . GLU A 1 152 ? -38.652 -12.920 18.351 1.00 94.50 152 GLU A CA 1
ATOM 1291 C C . GLU A 1 152 ? -39.825 -12.262 19.090 1.00 94.50 152 GLU A C 1
ATOM 1293 O O . GLU A 1 152 ? -40.921 -12.808 19.103 1.00 94.50 152 GLU A O 1
ATOM 1298 N N . MET A 1 153 ? -39.660 -11.021 19.564 1.00 92.56 153 MET A N 1
ATOM 1299 C CA . MET A 1 153 ? -40.724 -10.280 20.250 1.00 92.56 153 MET A CA 1
ATOM 1300 C C . MET A 1 153 ? -41.964 -10.079 19.375 1.00 92.56 153 MET A C 1
ATOM 1302 O O . MET A 1 153 ? -43.082 -10.128 19.874 1.00 92.56 153 MET A O 1
ATOM 1306 N N . ILE A 1 154 ? -41.795 -9.849 18.071 1.00 91.62 154 ILE A N 1
ATOM 1307 C CA . ILE A 1 154 ? -42.930 -9.761 17.145 1.00 91.62 154 ILE A CA 1
ATOM 1308 C C . ILE A 1 154 ? -43.638 -11.102 17.009 1.00 91.62 154 ILE A C 1
ATOM 1310 O O . ILE A 1 154 ? -44.864 -11.095 16.965 1.00 91.62 154 ILE A O 1
ATOM 1314 N N . GLY A 1 155 ? -42.899 -12.213 16.957 1.00 91.56 155 GLY A N 1
ATOM 1315 C CA . GLY A 1 155 ? -43.482 -13.554 16.983 1.00 91.56 155 GLY A CA 1
ATOM 1316 C C . GLY A 1 155 ? -44.400 -13.728 18.190 1.00 91.56 155 GLY A C 1
ATOM 1317 O O . GLY A 1 155 ? -45.595 -13.954 18.014 1.00 91.56 155 GLY A O 1
ATOM 1318 N N . GLU A 1 156 ? -43.879 -13.461 19.388 1.00 90.75 156 GLU A N 1
ATOM 1319 C CA . GLU A 1 156 ? -44.652 -13.631 20.626 1.00 90.75 156 GLU A CA 1
ATOM 1320 C C . GLU A 1 156 ? -45.849 -12.680 20.716 1.00 90.75 156 GLU A C 1
ATOM 1322 O O . GLU A 1 156 ? -46.948 -13.067 21.112 1.00 90.75 156 GLU A O 1
ATOM 1327 N N . LEU A 1 157 ? -45.694 -11.425 20.282 1.00 89.88 157 LEU A N 1
ATOM 1328 C CA . LEU A 1 157 ? -46.811 -10.478 20.251 1.00 89.88 157 LEU A CA 1
ATOM 1329 C C . LEU A 1 157 ? -47.906 -10.905 19.259 1.00 89.88 157 LEU A C 1
ATOM 1331 O O . LEU A 1 157 ? -49.089 -10.695 19.532 1.00 89.88 157 LEU A O 1
ATOM 1335 N N . GLN A 1 158 ? -47.551 -11.499 18.117 1.00 89.12 158 GLN A N 1
ATOM 1336 C CA . GLN A 1 158 ? -48.538 -12.019 17.164 1.00 89.12 158 GLN A CA 1
ATOM 1337 C C . GLN A 1 158 ? -49.238 -13.276 17.701 1.00 89.12 158 GLN A C 1
ATOM 1339 O O . GLN A 1 158 ? -50.450 -13.411 17.520 1.00 89.12 158 GLN A O 1
ATOM 1344 N N . ASP A 1 159 ? -48.532 -14.134 18.436 1.00 86.56 159 ASP A N 1
ATOM 1345 C CA . ASP A 1 159 ? -49.123 -15.310 19.085 1.00 86.56 159 ASP A CA 1
ATOM 1346 C C . ASP A 1 159 ? -50.081 -14.914 20.219 1.00 86.56 159 ASP A C 1
ATOM 1348 O O . ASP A 1 159 ? -51.200 -15.436 20.311 1.00 86.56 159 ASP A O 1
ATOM 1352 N N . ILE A 1 160 ? -49.710 -13.908 21.020 1.00 84.69 160 ILE A N 1
ATOM 1353 C CA . ILE A 1 160 ? -50.600 -13.268 21.997 1.00 84.69 160 ILE A CA 1
ATOM 1354 C C . ILE A 1 160 ? -51.854 -12.719 21.300 1.00 84.69 160 ILE A C 1
ATOM 1356 O O . ILE A 1 160 ? -52.974 -12.965 21.760 1.00 84.69 160 ILE A O 1
ATOM 1360 N N . LYS A 1 161 ? -51.692 -11.995 20.182 1.00 84.69 161 LYS A N 1
ATOM 1361 C CA . LYS A 1 161 ? -52.813 -11.441 19.407 1.00 84.69 161 LYS A CA 1
ATOM 1362 C C . LYS A 1 161 ? -53.758 -12.541 18.918 1.00 84.69 161 LYS A C 1
ATOM 1364 O O . LYS A 1 161 ? -54.975 -12.416 19.068 1.00 84.69 161 LYS A O 1
ATOM 1369 N N . LEU A 1 162 ? -53.224 -13.618 18.349 1.00 83.69 162 LEU A N 1
ATOM 1370 C CA . LEU A 1 162 ? -54.029 -14.714 17.818 1.00 83.69 162 LEU A CA 1
ATOM 1371 C C . LEU A 1 162 ? -54.880 -15.361 18.924 1.00 83.69 162 LEU A C 1
ATOM 1373 O O . LEU A 1 162 ? -56.099 -15.462 18.786 1.00 83.69 162 LEU A O 1
ATOM 1377 N N . ARG A 1 163 ? -54.268 -15.686 20.068 1.00 76.31 163 ARG A N 1
ATOM 1378 C CA . ARG A 1 163 ? -54.941 -16.402 21.164 1.00 76.31 163 ARG A CA 1
ATOM 1379 C C . ARG A 1 163 ? -55.924 -15.539 21.952 1.00 76.31 163 ARG A C 1
ATOM 1381 O O . ARG A 1 163 ? -57.042 -15.966 22.224 1.00 76.31 163 ARG A O 1
ATOM 1388 N N . CYS A 1 164 ? -55.528 -14.319 22.316 1.00 71.69 164 CYS A N 1
ATOM 1389 C CA . CYS A 1 164 ? -56.333 -13.470 23.203 1.00 71.69 164 CYS A CA 1
ATOM 1390 C C . CYS A 1 164 ? -57.469 -12.757 22.467 1.00 71.69 164 CYS A C 1
ATOM 1392 O O . CYS A 1 164 ? -58.493 -12.434 23.067 1.00 71.69 164 CYS A O 1
ATOM 1394 N N . ILE A 1 165 ? -57.248 -12.442 21.189 1.00 66.81 165 ILE A N 1
ATOM 1395 C CA . ILE A 1 165 ? -58.054 -11.459 20.457 1.00 66.81 165 ILE A CA 1
ATOM 1396 C C . ILE A 1 165 ? -58.851 -12.133 19.343 1.00 66.81 165 ILE A C 1
ATOM 1398 O O . ILE A 1 165 ? -59.995 -11.749 19.105 1.00 66.81 165 ILE A O 1
ATOM 1402 N N . THR A 1 166 ? -58.278 -13.153 18.692 1.00 61.41 166 THR A N 1
ATOM 1403 C CA . THR A 1 166 ? -58.901 -13.807 17.530 1.00 61.41 166 THR A CA 1
ATOM 1404 C C . THR A 1 166 ? -59.648 -15.086 17.910 1.00 61.41 166 THR A C 1
ATOM 1406 O O . THR A 1 166 ? -60.826 -15.209 17.580 1.00 61.41 166 THR A O 1
ATOM 1409 N N . ASP A 1 167 ? -59.001 -16.007 18.632 1.00 59.44 167 ASP A N 1
ATOM 1410 C CA . ASP A 1 167 ? -59.572 -17.333 18.920 1.00 59.44 167 ASP A CA 1
ATOM 1411 C C . ASP A 1 167 ? -60.462 -17.351 20.175 1.00 59.44 167 ASP A C 1
ATOM 1413 O O . ASP A 1 167 ? -61.320 -18.222 20.322 1.00 59.44 167 ASP A O 1
ATOM 1417 N N . GLY A 1 168 ? -60.302 -16.369 21.070 1.00 59.72 168 GLY A N 1
ATOM 1418 C CA . GLY A 1 168 ? -61.134 -16.193 22.267 1.00 59.72 168 GLY A CA 1
ATOM 1419 C C . GLY A 1 168 ? -60.964 -17.273 23.346 1.00 59.72 168 GLY A C 1
ATOM 1420 O O . GLY A 1 168 ? -61.620 -17.184 24.385 1.00 59.72 168 GLY A O 1
ATOM 1421 N N . ASP A 1 169 ? -60.092 -18.259 23.120 1.00 61.41 169 ASP A N 1
ATOM 1422 C CA . ASP A 1 169 ? -59.719 -19.316 24.064 1.00 61.41 169 ASP A CA 1
ATOM 1423 C C . ASP A 1 169 ? -58.327 -19.024 24.640 1.00 61.41 169 ASP A C 1
ATOM 1425 O O . ASP A 1 169 ? -57.289 -19.506 24.181 1.00 61.41 169 ASP A O 1
ATOM 1429 N N . ALA A 1 170 ? -58.310 -18.120 25.613 1.00 61.56 170 ALA A N 1
ATOM 1430 C CA . ALA A 1 170 ? -57.111 -17.692 26.306 1.00 61.56 170 ALA A CA 1
ATOM 1431 C C . ALA A 1 170 ? -56.807 -18.649 27.471 1.00 61.56 170 ALA A C 1
ATOM 1433 O O . ALA A 1 170 ? -57.442 -18.571 28.523 1.00 61.56 170 ALA A O 1
ATOM 1434 N N . ASP A 1 171 ? -55.813 -19.528 27.315 1.00 67.50 171 ASP A N 1
ATOM 1435 C CA . ASP A 1 171 ? -55.171 -20.156 28.475 1.00 67.50 171 ASP A CA 1
ATOM 1436 C C . ASP A 1 171 ? -54.344 -19.085 29.202 1.00 67.50 171 ASP A C 1
ATOM 1438 O O . ASP A 1 171 ? -53.262 -18.698 28.750 1.00 67.50 171 ASP A O 1
ATOM 1442 N N . ASN A 1 172 ? -54.880 -18.573 30.314 1.00 67.38 172 ASN A N 1
ATOM 1443 C CA . ASN A 1 172 ? -54.274 -17.488 31.089 1.00 67.38 172 ASN A CA 1
ATOM 1444 C C . ASN A 1 172 ? -52.811 -17.773 31.461 1.00 67.38 172 ASN A C 1
ATOM 1446 O O . ASN A 1 172 ? -51.994 -16.856 31.416 1.00 67.38 172 ASN A O 1
ATOM 1450 N N . GLY A 1 173 ? -52.472 -19.028 31.789 1.00 68.94 173 GLY A N 1
ATOM 1451 C CA . GLY A 1 173 ? -51.109 -19.392 32.191 1.00 68.94 173 GLY A CA 1
ATOM 1452 C C . GLY A 1 173 ? -50.105 -19.297 31.041 1.00 68.94 173 GLY A C 1
ATOM 1453 O O . GLY A 1 173 ? -48.946 -18.949 31.251 1.00 68.94 173 GLY A O 1
ATOM 1454 N N . TYR A 1 174 ? -50.553 -19.553 29.810 1.00 76.56 174 TYR A N 1
ATOM 1455 C CA . TYR A 1 174 ? -49.724 -19.381 28.619 1.00 76.56 174 TYR A CA 1
ATOM 1456 C C . TYR A 1 174 ? -49.489 -17.900 28.311 1.00 76.56 174 TYR A C 1
ATOM 1458 O O . TYR A 1 174 ? -48.380 -17.500 27.980 1.00 76.56 174 TYR A O 1
ATOM 1466 N N . ILE A 1 175 ? -50.522 -17.066 28.444 1.00 78.25 175 ILE A N 1
ATOM 1467 C CA . ILE A 1 175 ? -50.411 -15.638 28.121 1.00 78.25 175 ILE A CA 1
ATOM 1468 C C . ILE A 1 175 ? -49.514 -14.911 29.120 1.00 78.25 175 ILE A C 1
ATOM 1470 O O . ILE A 1 175 ? -48.727 -14.061 28.715 1.00 78.25 175 ILE A O 1
ATOM 1474 N N . GLU A 1 176 ? -49.591 -15.269 30.402 1.00 80.12 176 GLU A N 1
ATOM 1475 C CA . GLU A 1 176 ? -48.655 -14.783 31.420 1.00 80.12 176 GLU A CA 1
ATOM 1476 C C . GLU A 1 176 ? -47.206 -15.130 31.047 1.00 80.12 176 GLU A C 1
ATOM 1478 O O . GLU A 1 176 ? -46.350 -14.245 31.028 1.00 80.12 176 GLU A O 1
ATOM 1483 N N . TYR A 1 177 ? -46.950 -16.381 30.646 1.00 84.88 177 TYR A N 1
ATOM 1484 C CA . TYR A 1 177 ? -45.631 -16.806 30.176 1.00 84.88 177 TYR A CA 1
ATOM 1485 C C . TYR A 1 177 ? -45.142 -15.987 28.971 1.00 84.88 177 TYR A C 1
ATOM 1487 O O . TYR A 1 177 ? -44.004 -15.518 28.988 1.00 84.88 177 TYR A O 1
ATOM 1495 N N . GLU A 1 178 ? -45.982 -15.773 27.955 1.00 85.25 178 GLU A N 1
ATOM 1496 C CA . GLU A 1 178 ? -45.582 -15.017 26.761 1.00 85.25 178 GLU A CA 1
ATOM 1497 C C . GLU A 1 178 ? -45.340 -13.536 27.049 1.00 85.25 178 GLU A C 1
ATOM 1499 O O . GLU A 1 178 ? -44.388 -12.940 26.543 1.00 85.25 178 GLU A O 1
ATOM 1504 N N . VAL A 1 179 ? -46.162 -12.922 27.902 1.00 84.38 179 VAL A N 1
ATOM 1505 C CA . VAL A 1 179 ? -45.961 -11.531 28.327 1.00 84.38 179 VAL A CA 1
ATOM 1506 C C . VAL A 1 179 ? -44.645 -11.385 29.097 1.00 84.38 179 VAL A C 1
ATOM 1508 O O . VAL A 1 179 ? -43.864 -10.465 28.823 1.00 84.38 179 VAL A O 1
ATOM 1511 N N . ASP A 1 180 ? -44.355 -12.314 30.008 1.00 86.50 180 ASP A N 1
ATOM 1512 C CA . ASP A 1 180 ? -43.082 -12.362 30.724 1.00 86.50 180 ASP A CA 1
ATOM 1513 C C . ASP A 1 180 ? -41.900 -12.595 29.776 1.00 86.50 180 ASP A C 1
ATOM 1515 O O . ASP A 1 180 ? -40.823 -12.005 29.956 1.00 86.50 180 ASP A O 1
ATOM 1519 N N . TYR A 1 181 ? -42.082 -13.427 28.749 1.00 90.88 181 TYR A N 1
ATOM 1520 C CA . TYR A 1 181 ? -41.058 -13.711 27.751 1.00 90.88 181 TYR A CA 1
ATOM 1521 C C . TYR A 1 181 ? -40.786 -12.502 26.845 1.00 90.88 181 TYR A C 1
ATOM 1523 O O . TYR A 1 181 ? -39.625 -12.137 26.654 1.00 90.88 181 TYR A O 1
ATOM 1531 N N . VAL A 1 182 ? -41.816 -11.762 26.423 1.00 90.06 182 VAL A N 1
ATOM 1532 C CA . VAL A 1 182 ? -41.675 -10.445 25.770 1.00 90.06 182 VAL A CA 1
ATOM 1533 C C . VAL A 1 182 ? -40.870 -9.482 26.651 1.00 90.06 182 VAL A C 1
ATOM 1535 O O . VAL A 1 182 ? -39.964 -8.791 26.169 1.00 90.06 182 VAL A O 1
ATOM 1538 N N . GLY A 1 183 ? -41.136 -9.469 27.961 1.00 87.06 183 GLY A N 1
ATOM 1539 C CA . GLY A 1 183 ? -40.360 -8.697 28.933 1.00 87.06 183 GLY A CA 1
ATOM 1540 C C . GLY A 1 183 ? -38.883 -9.113 29.010 1.00 87.06 183 GLY A C 1
ATOM 1541 O O . GLY A 1 183 ? -38.005 -8.256 29.164 1.00 87.06 183 GLY A O 1
ATOM 1542 N N . GLN A 1 184 ? -38.581 -10.408 28.878 1.00 90.00 184 GLN A N 1
ATOM 1543 C CA . GLN A 1 184 ? -37.211 -10.931 28.796 1.00 90.00 184 GLN A CA 1
ATOM 1544 C C . GLN A 1 184 ? -36.523 -10.528 27.489 1.00 90.00 184 GLN A C 1
ATOM 1546 O O . GLN A 1 184 ? -35.424 -9.976 27.539 1.00 90.00 184 GLN A O 1
ATOM 1551 N N . LEU A 1 185 ? -37.184 -10.714 26.345 1.00 93.12 185 LEU A N 1
ATOM 1552 C CA . LEU A 1 185 ? -36.673 -10.328 25.027 1.00 93.12 185 LEU A CA 1
ATOM 1553 C C . LEU A 1 185 ? -36.359 -8.835 24.962 1.00 93.12 185 LEU A C 1
ATOM 1555 O O . LEU A 1 185 ? -35.338 -8.428 24.410 1.00 93.12 185 LEU A O 1
ATOM 1559 N N . ARG A 1 186 ? -37.183 -8.002 25.603 1.00 90.50 186 ARG A N 1
ATOM 1560 C CA . ARG A 1 186 ? -36.913 -6.570 25.725 1.00 90.50 186 ARG A CA 1
ATOM 1561 C C . ARG A 1 186 ? -35.615 -6.283 26.481 1.00 90.50 186 ARG A C 1
ATOM 1563 O O . ARG A 1 186 ? -34.883 -5.382 26.087 1.00 90.50 186 ARG A O 1
ATOM 1570 N N . ARG A 1 187 ? -35.297 -7.028 27.544 1.00 90.19 187 ARG A N 1
ATOM 1571 C CA . ARG A 1 187 ? -33.996 -6.893 28.224 1.00 90.19 187 ARG A CA 1
ATOM 1572 C C . ARG A 1 187 ? -32.850 -7.309 27.304 1.00 90.19 187 ARG A C 1
ATOM 1574 O O . ARG A 1 187 ? -31.869 -6.576 27.222 1.00 90.19 187 ARG A O 1
ATOM 1581 N N . SER A 1 188 ? -33.017 -8.405 26.564 1.00 93.94 188 SER A N 1
ATOM 1582 C CA . SER A 1 188 ? -32.043 -8.858 25.565 1.00 93.94 188 SER A CA 1
ATOM 1583 C C . SER A 1 188 ? -31.793 -7.817 24.472 1.00 93.94 188 SER A C 1
ATOM 1585 O O . SER A 1 188 ? -30.649 -7.643 24.073 1.00 93.94 188 SER A O 1
ATOM 1587 N N . VAL A 1 189 ? -32.811 -7.059 24.040 1.00 93.19 189 VAL A N 1
ATOM 1588 C CA . VAL A 1 189 ? -32.621 -5.932 23.106 1.00 93.19 189 VAL A CA 1
ATOM 1589 C C . VAL A 1 189 ? -31.580 -4.941 23.631 1.00 93.19 189 VAL A C 1
ATOM 1591 O O . VAL A 1 189 ? -30.692 -4.554 22.878 1.00 93.19 189 VAL A O 1
ATOM 1594 N N . TYR A 1 190 ? -31.667 -4.517 24.896 1.00 93.94 190 TYR A N 1
ATOM 1595 C CA . TYR A 1 190 ? -30.702 -3.551 25.437 1.00 93.94 190 TYR A CA 1
ATOM 1596 C C . TYR A 1 190 ? -29.298 -4.148 25.530 1.00 93.94 190 TYR A C 1
ATOM 1598 O O . TYR A 1 190 ? -28.341 -3.460 25.189 1.00 93.94 190 TYR A O 1
ATOM 1606 N N . THR A 1 191 ? -29.178 -5.425 25.906 1.00 95.88 191 THR A N 1
ATOM 1607 C CA . THR A 1 191 ? -27.890 -6.133 25.906 1.00 95.88 191 THR A CA 1
ATOM 1608 C C . THR A 1 191 ? -27.249 -6.118 24.519 1.00 95.88 191 THR A C 1
ATOM 1610 O O . THR A 1 191 ? -26.122 -5.655 24.381 1.00 95.88 191 THR A O 1
ATOM 1613 N N . GLU A 1 192 ? -27.982 -6.518 23.478 1.00 96.00 192 GLU A N 1
ATOM 1614 C CA . GLU A 1 192 ? -27.466 -6.524 22.102 1.00 96.00 192 GLU A CA 1
ATOM 1615 C C . GLU A 1 192 ? -27.137 -5.107 21.598 1.00 96.00 192 GLU A C 1
ATOM 1617 O O . GLU A 1 192 ? -26.185 -4.908 20.847 1.00 96.00 192 GLU A O 1
ATOM 1622 N N . ILE A 1 193 ? -27.901 -4.089 22.011 1.00 95.50 193 ILE A N 1
ATOM 1623 C CA . ILE A 1 193 ? -27.629 -2.685 21.662 1.00 95.50 193 ILE A CA 1
ATOM 1624 C C . ILE A 1 193 ? -26.333 -2.186 22.303 1.00 95.50 193 ILE A C 1
ATOM 1626 O O . ILE A 1 193 ? -25.574 -1.464 21.648 1.00 95.50 193 ILE A O 1
ATOM 1630 N N . ASP A 1 194 ? -26.085 -2.540 23.559 1.00 95.25 194 ASP A N 1
ATOM 1631 C CA . ASP A 1 194 ? -24.869 -2.146 24.262 1.00 95.25 194 ASP A CA 1
ATOM 1632 C C . ASP A 1 194 ? -23.647 -2.881 23.695 1.00 95.25 194 ASP A C 1
ATOM 1634 O O . ASP A 1 194 ? -22.666 -2.223 23.343 1.00 95.25 194 ASP A O 1
ATOM 1638 N N . GLU A 1 195 ? -23.743 -4.191 23.444 1.00 95.75 195 GLU A N 1
ATOM 1639 C CA . GLU A 1 195 ? -22.696 -4.959 22.750 1.00 95.75 195 GLU A CA 1
ATOM 1640 C C . GLU A 1 195 ? -22.398 -4.386 21.352 1.00 95.75 195 GLU A C 1
ATOM 1642 O O . GLU A 1 195 ? -21.241 -4.215 20.957 1.00 95.75 195 GLU A O 1
ATOM 1647 N N . PHE A 1 196 ? -23.432 -3.988 20.606 1.00 94.81 196 PHE A N 1
ATOM 1648 C CA . PHE A 1 196 ? -23.267 -3.355 19.299 1.00 94.81 196 PHE A CA 1
ATOM 1649 C C . PHE A 1 196 ? -22.549 -1.998 19.376 1.00 94.81 196 PHE A C 1
ATOM 1651 O O . PHE A 1 196 ? -21.757 -1.643 18.494 1.00 94.81 196 PHE A O 1
ATOM 1658 N N . ARG A 1 197 ? -22.818 -1.206 20.420 1.00 93.94 197 ARG A N 1
ATOM 1659 C CA . ARG A 1 197 ? -22.134 0.076 20.655 1.00 93.94 197 ARG A CA 1
ATOM 1660 C C . ARG A 1 197 ? -20.665 -0.126 20.985 1.00 93.94 197 ARG A C 1
ATOM 1662 O O . ARG A 1 197 ? -19.840 0.621 20.458 1.00 93.94 197 ARG A O 1
ATOM 1669 N N . GLU A 1 198 ? -20.355 -1.114 21.819 1.00 94.62 198 GLU A N 1
ATOM 1670 C CA . GLU A 1 198 ? -18.980 -1.499 22.137 1.00 94.62 198 GLU A CA 1
ATOM 1671 C C . GLU A 1 198 ? -18.235 -1.934 20.870 1.00 94.62 198 GLU A C 1
ATOM 1673 O O . GLU A 1 198 ? -17.170 -1.393 20.568 1.00 94.62 198 GLU A O 1
ATOM 1678 N N . TYR A 1 199 ? -18.852 -2.781 20.039 1.00 93.88 199 TYR A N 1
ATOM 1679 C CA . TYR A 1 199 ? -18.275 -3.200 18.761 1.00 93.88 199 TYR A CA 1
ATOM 1680 C C . TYR A 1 199 ? -17.928 -2.015 17.841 1.00 93.88 199 TYR A C 1
ATOM 1682 O O . TYR A 1 199 ? -16.822 -1.942 17.299 1.00 93.88 199 TYR A O 1
ATOM 1690 N N . ILE A 1 200 ? -18.847 -1.052 17.671 1.00 91.25 200 ILE A N 1
ATOM 1691 C CA . ILE A 1 200 ? -18.593 0.151 16.855 1.00 91.25 200 ILE A CA 1
ATOM 1692 C C . ILE A 1 200 ? -17.447 0.994 17.425 1.00 91.25 200 ILE A C 1
ATOM 1694 O O . ILE A 1 200 ? -16.712 1.616 16.655 1.00 91.25 200 ILE A O 1
ATOM 1698 N N . ALA A 1 201 ? -17.323 1.077 18.750 1.00 89.81 201 ALA A N 1
ATOM 1699 C CA . ALA A 1 201 ? -16.274 1.864 19.387 1.00 89.81 201 ALA A CA 1
ATOM 1700 C C . ALA A 1 201 ? -14.878 1.257 19.157 1.00 89.81 201 ALA A C 1
ATOM 1702 O O . ALA A 1 201 ? -13.911 2.005 18.973 1.00 89.81 201 ALA A O 1
ATOM 1703 N N . ASP A 1 202 ? -14.787 -0.074 19.117 1.00 92.69 202 ASP A N 1
ATOM 1704 C CA . ASP A 1 202 ? -13.525 -0.802 18.978 1.00 92.69 202 ASP A CA 1
ATOM 1705 C C . ASP A 1 202 ? -13.069 -0.977 17.521 1.00 92.69 202 ASP A C 1
ATOM 1707 O O . ASP A 1 202 ? -11.864 -0.933 17.231 1.00 92.69 202 ASP A O 1
ATOM 1711 N N . GLU A 1 203 ? -14.000 -1.134 16.577 1.00 90.56 203 GLU A N 1
ATOM 1712 C CA . GLU A 1 203 ? -13.663 -1.356 15.171 1.00 90.56 203 GLU A CA 1
ATOM 1713 C C . GLU A 1 203 ? -13.325 -0.045 14.429 1.00 90.56 203 GLU A C 1
ATOM 1715 O O . GLU A 1 203 ? -14.158 0.823 14.164 1.00 90.56 203 GLU A O 1
ATOM 1720 N N . LYS A 1 204 ? -12.061 0.080 14.010 1.00 90.19 204 LYS A N 1
ATOM 1721 C CA . LYS A 1 204 ? -11.498 1.312 13.422 1.00 90.19 204 LYS A CA 1
ATOM 1722 C C . LYS A 1 204 ? -11.636 1.406 11.905 1.00 90.19 204 LYS A C 1
ATOM 1724 O O . LYS A 1 204 ? -11.392 2.475 11.341 1.00 90.19 204 LYS A O 1
ATOM 1729 N N . ASN A 1 205 ? -11.958 0.306 11.229 1.00 90.69 205 ASN A N 1
ATOM 1730 C CA . ASN A 1 205 ? -11.929 0.228 9.768 1.00 90.69 205 ASN A CA 1
ATOM 1731 C C . ASN A 1 205 ? -13.302 0.404 9.111 1.00 90.69 205 ASN A C 1
ATOM 1733 O O . ASN A 1 205 ? -13.374 0.439 7.879 1.00 90.69 205 ASN A O 1
ATOM 1737 N N . ILE A 1 206 ? -14.367 0.542 9.903 1.00 87.94 206 ILE A N 1
ATOM 1738 C CA . ILE A 1 206 ? -15.729 0.790 9.422 1.00 87.94 206 ILE A CA 1
ATOM 1739 C C . ILE A 1 206 ? -15.801 2.104 8.629 1.00 87.94 206 ILE A C 1
ATOM 1741 O O . ILE A 1 206 ? -15.206 3.127 8.981 1.00 87.94 206 ILE A O 1
ATOM 1745 N N . SER A 1 207 ? -16.583 2.094 7.548 1.00 88.12 207 SER A N 1
ATOM 1746 C CA . SER A 1 207 ? -16.974 3.318 6.844 1.00 88.12 207 SER A CA 1
ATOM 1747 C C . SER A 1 207 ? -17.796 4.211 7.770 1.00 88.12 207 SER A C 1
ATOM 1749 O O . SER A 1 207 ? -18.816 3.792 8.318 1.00 88.12 207 SER A O 1
ATOM 1751 N N . LYS A 1 208 ? -17.392 5.480 7.889 1.00 87.50 208 LYS A N 1
ATOM 1752 C CA . LYS A 1 208 ? -18.107 6.474 8.703 1.00 87.50 208 LYS A CA 1
ATOM 1753 C C . LYS A 1 208 ? -19.577 6.583 8.307 1.00 87.50 208 LYS A C 1
ATOM 1755 O O . LYS A 1 208 ? -20.431 6.706 9.177 1.00 87.50 208 LYS A O 1
ATOM 1760 N N . GLU A 1 209 ? -19.872 6.521 7.011 1.00 87.19 209 GLU A N 1
ATOM 1761 C CA . GLU A 1 209 ? -21.236 6.578 6.490 1.00 87.19 209 GLU A CA 1
ATOM 1762 C C . GLU A 1 209 ? -22.091 5.416 7.005 1.00 87.19 209 GLU A C 1
ATOM 1764 O O . GLU A 1 209 ? -23.219 5.636 7.444 1.00 87.19 209 GLU A O 1
ATOM 1769 N N . ILE A 1 210 ? -21.545 4.196 6.994 1.00 86.69 210 ILE A N 1
ATOM 1770 C CA . ILE A 1 210 ? -22.248 3.006 7.486 1.00 86.69 210 ILE A CA 1
ATOM 1771 C C . ILE A 1 210 ? -22.389 3.066 9.008 1.00 86.69 210 ILE A C 1
ATOM 1773 O O . ILE A 1 210 ? -23.491 2.874 9.512 1.00 86.69 210 ILE A O 1
ATOM 1777 N N . GLY A 1 211 ? -21.328 3.421 9.738 1.00 87.88 211 GLY A N 1
ATOM 1778 C CA . GLY A 1 211 ? -21.384 3.566 11.196 1.00 87.88 211 GLY A CA 1
ATOM 1779 C C . GLY A 1 211 ? -22.441 4.581 11.655 1.00 87.88 211 GLY A C 1
ATOM 1780 O O . GLY A 1 211 ? -23.198 4.314 12.588 1.00 87.88 211 GLY A O 1
ATOM 1781 N N . ILE A 1 212 ? -22.565 5.717 10.958 1.00 89.12 212 ILE A N 1
ATOM 1782 C CA . ILE A 1 212 ? -23.611 6.716 11.230 1.00 89.12 212 ILE A CA 1
ATOM 1783 C C . ILE A 1 212 ? -25.006 6.149 10.939 1.00 89.12 212 ILE A C 1
ATOM 1785 O O . ILE A 1 212 ? -25.914 6.335 11.751 1.00 89.12 212 ILE A O 1
ATOM 1789 N N . ALA A 1 213 ? -25.189 5.456 9.810 1.00 88.88 213 ALA A N 1
ATOM 1790 C CA . ALA A 1 213 ? -26.469 4.836 9.468 1.00 88.88 213 ALA A CA 1
ATOM 1791 C C . ALA A 1 213 ? -26.896 3.817 10.539 1.00 88.88 213 ALA A C 1
ATOM 1793 O O . ALA A 1 213 ? -28.010 3.912 11.057 1.00 88.88 213 ALA A O 1
ATOM 1794 N N . CYS A 1 214 ? -25.988 2.923 10.946 1.00 89.38 214 CYS A N 1
ATOM 1795 C CA . CYS A 1 214 ? -26.200 1.979 12.044 1.00 89.38 214 CYS A CA 1
ATOM 1796 C C . CYS A 1 214 ? -26.644 2.683 13.327 1.00 89.38 214 CYS A C 1
ATOM 1798 O O . CYS A 1 214 ? -27.673 2.338 13.901 1.00 89.38 214 CYS A O 1
ATOM 1800 N N . ALA A 1 215 ? -25.901 3.706 13.760 1.00 88.88 215 ALA A N 1
ATOM 1801 C CA . ALA A 1 215 ? -26.191 4.427 14.996 1.00 88.88 215 ALA A CA 1
ATOM 1802 C C . ALA A 1 215 ? -27.571 5.107 14.971 1.00 88.88 215 ALA A C 1
ATOM 1804 O O . ALA A 1 215 ? -28.255 5.177 15.994 1.00 88.88 215 ALA A O 1
ATOM 1805 N N . ILE A 1 216 ? -28.008 5.600 13.807 1.00 92.44 216 ILE A N 1
ATOM 1806 C CA . ILE A 1 216 ? -29.355 6.154 13.632 1.00 92.44 216 ILE A CA 1
ATOM 1807 C C . ILE A 1 216 ? -30.410 5.054 13.776 1.00 92.44 216 ILE A C 1
ATOM 1809 O O . ILE A 1 216 ? -31.412 5.273 14.458 1.00 92.44 216 ILE A O 1
ATOM 1813 N N . TYR A 1 217 ? -30.208 3.892 13.153 1.00 93.25 217 TYR A N 1
ATOM 1814 C CA . TYR A 1 217 ? -31.153 2.780 13.244 1.00 93.25 217 TYR A CA 1
ATOM 1815 C C . TYR A 1 217 ? -31.240 2.203 14.656 1.00 93.25 217 TYR A C 1
ATOM 1817 O O . TYR A 1 217 ? -32.352 2.037 15.149 1.00 93.25 217 TYR A O 1
ATOM 1825 N N . VAL A 1 218 ? -30.113 2.031 15.349 1.00 93.44 218 VAL A N 1
ATOM 1826 C CA . VAL A 1 218 ? -30.085 1.621 16.763 1.00 93.44 218 VAL A CA 1
ATOM 1827 C C . VAL A 1 218 ? -30.883 2.589 17.630 1.00 93.44 218 VAL A C 1
ATOM 1829 O O . VAL A 1 218 ? -31.774 2.162 18.351 1.00 93.44 218 VAL A O 1
ATOM 1832 N N . LYS A 1 219 ? -30.687 3.905 17.478 1.00 93.56 219 LYS A N 1
ATOM 1833 C CA . LYS A 1 219 ? -31.493 4.900 18.212 1.00 93.56 219 LYS A CA 1
ATOM 1834 C C . LYS A 1 219 ? -32.990 4.808 17.919 1.00 93.56 219 LYS A C 1
ATOM 1836 O O . LYS A 1 219 ? -33.806 5.161 18.768 1.00 93.56 219 LYS A O 1
ATOM 1841 N N . LYS A 1 220 ? -33.380 4.412 16.703 1.00 94.19 220 LYS A N 1
ATOM 1842 C CA . LYS A 1 220 ? -34.794 4.192 16.374 1.00 94.19 220 LYS A CA 1
ATOM 1843 C C . LYS A 1 220 ? -35.317 2.907 17.027 1.00 94.19 220 LYS A C 1
ATOM 1845 O O . LYS A 1 220 ? -36.439 2.934 17.517 1.00 94.19 220 LYS A O 1
ATOM 1850 N N . LEU A 1 221 ? -34.516 1.841 17.064 1.00 92.94 221 LEU A N 1
ATOM 1851 C CA . LEU A 1 221 ? -34.844 0.585 17.745 1.00 92.94 221 LEU A CA 1
ATOM 1852 C C . LEU A 1 221 ? -35.002 0.793 19.257 1.00 92.94 221 LEU A C 1
ATOM 1854 O O . LEU A 1 221 ? -36.025 0.399 19.805 1.00 92.94 221 LEU A O 1
ATOM 1858 N N . GLU A 1 222 ? -34.087 1.518 19.908 1.00 91.88 222 GLU A N 1
ATOM 1859 C CA . GLU A 1 222 ? -34.203 1.875 21.334 1.00 91.88 222 GLU A CA 1
ATOM 1860 C C . GLU A 1 222 ? -35.535 2.559 21.646 1.00 91.88 222 GLU A C 1
ATOM 1862 O O . GLU A 1 222 ? -36.245 2.173 22.567 1.00 91.88 222 GLU A O 1
ATOM 1867 N N . ARG A 1 223 ? -35.941 3.528 20.817 1.00 91.50 223 ARG A N 1
ATOM 1868 C CA . ARG A 1 223 ? -37.225 4.226 20.988 1.00 91.50 223 ARG A CA 1
ATOM 1869 C C . ARG A 1 223 ? -38.440 3.314 20.838 1.00 91.50 223 ARG A C 1
ATOM 1871 O O . ARG A 1 223 ? -39.495 3.637 21.378 1.00 91.50 223 ARG A O 1
ATOM 1878 N N . ILE A 1 224 ? -38.331 2.242 20.054 1.00 89.81 224 ILE A N 1
ATOM 1879 C CA . ILE A 1 224 ? -39.389 1.236 19.946 1.00 89.81 224 ILE A CA 1
ATOM 1880 C C . ILE A 1 224 ? -39.402 0.360 21.199 1.00 89.81 224 ILE A C 1
ATOM 1882 O O . ILE A 1 224 ? -40.475 0.152 21.757 1.00 89.81 224 ILE A O 1
ATOM 1886 N N . ALA A 1 225 ? -38.242 -0.094 21.675 1.00 88.12 225 ALA A N 1
ATOM 1887 C CA . ALA A 1 225 ? -38.144 -0.872 22.910 1.00 88.12 225 ALA A CA 1
ATOM 1888 C C . ALA A 1 225 ? -38.633 -0.086 24.143 1.00 88.12 225 ALA A C 1
ATOM 1890 O O . ALA A 1 225 ? -39.247 -0.658 25.036 1.00 88.12 225 ALA A O 1
ATOM 1891 N N . ASP A 1 226 ? -38.427 1.234 24.166 1.00 87.94 226 ASP A N 1
ATOM 1892 C CA . ASP A 1 226 ? -38.898 2.152 25.213 1.00 87.94 226 ASP A CA 1
ATOM 1893 C C . ASP A 1 226 ? -40.347 2.633 25.029 1.00 87.94 226 ASP A C 1
ATOM 1895 O O . ASP A 1 226 ? -40.804 3.533 25.747 1.00 87.94 226 ASP A O 1
ATOM 1899 N N . CYS A 1 227 ? -41.089 2.109 24.049 1.00 86.75 227 CYS A N 1
ATOM 1900 C CA . CYS A 1 227 ? -42.419 2.639 23.784 1.00 86.75 227 CYS A CA 1
ATOM 1901 C C . CYS A 1 227 ? -43.381 2.344 24.946 1.00 86.75 227 CYS A C 1
ATOM 1903 O O . CYS A 1 227 ? -43.461 1.232 25.469 1.00 86.75 227 CYS A O 1
ATOM 1905 N N . LYS A 1 228 ? -44.135 3.369 25.362 1.00 85.19 228 LYS A N 1
ATOM 1906 C CA . LYS A 1 228 ? -45.084 3.264 26.481 1.00 85.19 228 LYS A CA 1
ATOM 1907 C C . LYS A 1 228 ? -46.176 2.238 26.197 1.00 85.19 228 LYS A C 1
ATOM 1909 O O . LYS A 1 228 ? -46.663 1.606 27.123 1.00 85.19 228 LYS A O 1
ATOM 1914 N N . GLU A 1 229 ? -46.543 2.084 24.929 1.00 84.69 229 GLU A N 1
ATOM 1915 C CA . GLU A 1 229 ? -47.526 1.107 24.475 1.00 84.69 229 GLU A CA 1
ATOM 1916 C C . GLU A 1 229 ? -47.109 -0.339 24.790 1.00 84.69 229 GLU A C 1
ATOM 1918 O O . GLU A 1 229 ? -47.966 -1.128 25.173 1.00 84.69 229 GLU A O 1
ATOM 1923 N N . LEU A 1 230 ? -45.812 -0.669 24.714 1.00 83.69 230 LEU A N 1
ATOM 1924 C CA . LEU A 1 230 ? -45.311 -1.998 25.079 1.00 83.69 230 LEU A CA 1
ATOM 1925 C C . LEU A 1 230 ? -45.380 -2.231 26.596 1.00 83.69 230 LEU A C 1
ATOM 1927 O O . LEU A 1 230 ? -45.794 -3.302 27.018 1.00 83.69 230 LEU A O 1
ATOM 1931 N N . ASN A 1 231 ? -45.058 -1.220 27.415 1.00 81.00 231 ASN A N 1
ATOM 1932 C CA . ASN A 1 231 ? -45.236 -1.313 28.874 1.00 81.00 231 ASN A CA 1
ATOM 1933 C C . ASN A 1 231 ? -46.702 -1.557 29.235 1.00 81.00 231 ASN A C 1
ATOM 1935 O O . ASN A 1 231 ? -47.008 -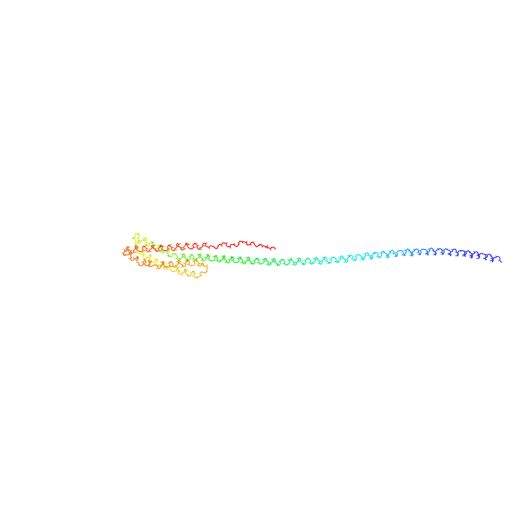2.458 29.999 1.00 81.00 231 ASN A O 1
ATOM 1939 N N . LEU A 1 232 ? -47.611 -0.773 28.646 1.00 81.19 232 LEU A N 1
ATOM 1940 C CA . LEU A 1 232 ? -49.045 -0.918 28.892 1.00 81.19 232 LEU A CA 1
ATOM 1941 C C . LEU A 1 232 ? -49.558 -2.292 28.465 1.00 81.19 232 LEU A C 1
ATOM 1943 O O . LEU A 1 232 ? -50.400 -2.857 29.153 1.00 81.19 232 LEU A O 1
ATOM 1947 N N . LEU A 1 233 ? -49.048 -2.832 27.357 1.00 82.50 233 LEU A N 1
ATOM 1948 C CA . LEU A 1 233 ? -49.378 -4.183 26.925 1.00 82.50 233 LEU A CA 1
ATOM 1949 C C . LEU A 1 233 ? -48.930 -5.218 27.960 1.00 82.50 233 LEU A C 1
ATOM 1951 O O . LEU A 1 233 ? -49.748 -6.036 28.367 1.00 82.50 233 LEU A O 1
ATOM 1955 N N . CYS A 1 234 ? -47.683 -5.149 28.426 1.00 79.94 234 CYS A N 1
ATOM 1956 C CA . CYS A 1 234 ? -47.175 -6.077 29.435 1.00 79.94 234 CYS A CA 1
ATOM 1957 C C . CYS A 1 234 ? -47.893 -5.940 30.790 1.00 79.94 234 CYS A C 1
ATOM 1959 O O . CYS A 1 234 ? -48.177 -6.945 31.429 1.00 79.94 234 CYS A O 1
ATOM 1961 N N . ASP A 1 235 ? -48.240 -4.721 31.207 1.00 81.94 235 ASP A N 1
ATOM 1962 C CA . ASP A 1 235 ? -48.836 -4.463 32.523 1.00 81.94 235 ASP A CA 1
ATOM 1963 C C . ASP A 1 235 ? -50.346 -4.758 32.574 1.00 81.94 235 ASP A C 1
ATOM 1965 O O . ASP A 1 235 ? -50.877 -5.136 33.618 1.00 81.94 235 ASP A O 1
ATOM 1969 N N . GLN A 1 236 ? -51.077 -4.514 31.479 1.00 84.31 236 GLN A N 1
ATOM 1970 C CA . GLN A 1 236 ? -52.548 -4.498 31.498 1.00 84.31 236 GLN A CA 1
ATOM 1971 C C . GLN A 1 236 ? -53.190 -5.716 30.845 1.00 84.31 236 GLN A C 1
ATOM 1973 O O . GLN A 1 236 ? -54.350 -6.008 31.146 1.00 84.31 236 GLN A O 1
ATOM 1978 N N . LEU A 1 237 ? -52.487 -6.412 29.948 1.00 81.38 237 LEU A N 1
ATOM 1979 C CA . LEU A 1 237 ? -53.111 -7.448 29.132 1.00 81.38 237 LEU A CA 1
ATOM 1980 C C . LEU A 1 237 ? -53.610 -8.626 29.977 1.00 81.38 237 LEU A C 1
ATOM 1982 O O . LEU A 1 237 ? -54.757 -9.037 29.810 1.00 81.38 237 LEU A O 1
ATOM 1986 N N . GLN A 1 238 ? -52.803 -9.111 30.924 1.00 79.19 238 GLN A N 1
ATOM 1987 C CA . GLN A 1 238 ? -53.182 -10.226 31.799 1.00 79.19 238 GLN A CA 1
ATOM 1988 C C . GLN A 1 238 ? -54.461 -9.911 32.590 1.00 79.19 238 GLN A C 1
ATOM 1990 O O . GLN A 1 238 ? -55.451 -10.638 32.502 1.00 79.19 238 GLN A O 1
ATOM 1995 N N . ALA A 1 239 ? -54.492 -8.762 33.272 1.00 82.44 239 ALA A N 1
ATOM 1996 C CA . ALA A 1 239 ? -55.666 -8.319 34.022 1.00 82.44 239 ALA A CA 1
ATOM 1997 C C . ALA A 1 239 ? -56.897 -8.106 33.119 1.00 82.44 239 ALA A C 1
ATOM 1999 O O . ALA A 1 239 ? -58.034 -8.353 33.530 1.00 82.44 239 ALA A O 1
ATOM 2000 N N . ALA A 1 240 ? -56.690 -7.658 31.877 1.00 82.81 240 ALA A N 1
ATOM 2001 C CA . ALA A 1 240 ? -57.767 -7.480 30.913 1.00 82.81 240 ALA A CA 1
ATOM 2002 C C . ALA A 1 240 ? -58.380 -8.812 30.464 1.00 82.81 240 ALA A C 1
ATOM 2004 O O . ALA A 1 240 ? -59.598 -8.883 30.304 1.00 82.81 240 ALA A O 1
ATOM 2005 N N . ILE A 1 241 ? -57.575 -9.862 30.300 1.00 77.62 241 ILE A N 1
ATOM 2006 C CA . ILE A 1 241 ? -58.054 -11.202 29.943 1.00 77.62 241 ILE A CA 1
ATOM 2007 C C . ILE A 1 241 ? -58.840 -11.814 31.104 1.00 77.62 241 ILE A C 1
ATOM 2009 O O . ILE A 1 241 ? -59.980 -12.243 30.911 1.00 77.62 241 ILE A O 1
ATOM 2013 N N . GLU A 1 242 ? -58.293 -11.773 32.321 1.00 78.50 242 GLU A N 1
ATOM 2014 C CA . GLU A 1 242 ? -58.963 -12.286 33.525 1.00 78.50 242 GLU A CA 1
ATOM 2015 C C . GLU A 1 242 ? -60.304 -11.587 33.782 1.00 78.50 242 GLU A C 1
ATOM 2017 O O . GLU A 1 242 ? -61.319 -12.231 34.056 1.00 78.50 242 GLU A O 1
ATOM 2022 N N . GLY A 1 243 ? -60.326 -10.259 33.637 1.00 81.81 243 GLY A N 1
ATOM 2023 C CA . GLY A 1 243 ? -61.528 -9.441 33.780 1.00 81.81 243 GLY A CA 1
ATOM 2024 C C . GLY A 1 243 ? -62.467 -9.471 32.571 1.00 81.81 243 GLY A C 1
ATOM 2025 O O . GLY A 1 243 ? -63.511 -8.818 32.614 1.00 81.81 243 GLY A O 1
ATOM 2026 N N . LYS A 1 244 ? -62.109 -10.182 31.489 1.00 77.19 244 LYS A N 1
ATOM 2027 C CA . LYS A 1 244 ? -62.820 -10.184 30.196 1.00 77.19 244 LYS A CA 1
ATOM 2028 C C . LYS A 1 244 ? -63.101 -8.770 29.667 1.00 77.19 244 LYS A C 1
ATOM 2030 O O . LYS A 1 244 ? -64.160 -8.491 29.101 1.00 77.19 244 LYS A O 1
ATOM 2035 N N . ASN A 1 245 ? -62.153 -7.857 29.864 1.00 84.00 245 ASN A N 1
ATOM 2036 C CA . ASN A 1 245 ? -62.258 -6.468 29.448 1.00 84.00 245 ASN A CA 1
ATOM 2037 C C . ASN A 1 245 ? -61.912 -6.320 27.959 1.00 84.00 245 ASN A C 1
ATOM 2039 O O . ASN A 1 245 ? -60.773 -6.034 27.583 1.00 84.00 245 ASN A O 1
ATOM 2043 N N . GLY A 1 246 ? -62.927 -6.489 27.110 1.00 81.00 246 GLY A N 1
ATOM 2044 C CA . GLY A 1 246 ? -62.776 -6.415 25.655 1.00 81.00 246 GLY A CA 1
ATOM 2045 C C . GLY A 1 246 ? -62.227 -5.081 25.129 1.00 81.00 246 GLY A C 1
ATOM 2046 O O . GLY A 1 246 ? -61.577 -5.070 24.086 1.00 81.00 246 GLY A O 1
ATOM 2047 N N . GLU A 1 247 ? -62.429 -3.961 25.833 1.00 85.75 247 GLU A N 1
ATOM 2048 C CA . GLU A 1 247 ? -61.903 -2.654 25.405 1.00 85.75 247 GLU A CA 1
ATOM 2049 C C . GLU A 1 247 ? -60.378 -2.571 25.552 1.00 85.75 247 GLU A C 1
ATOM 2051 O O . GLU A 1 247 ? -59.691 -2.096 24.641 1.00 85.75 247 GLU A O 1
ATOM 2056 N N . ILE A 1 248 ? -59.834 -3.066 26.670 1.00 84.75 248 ILE A N 1
ATOM 2057 C CA . ILE A 1 248 ? -58.381 -3.096 26.891 1.00 84.75 248 ILE A CA 1
ATOM 2058 C C . ILE A 1 248 ? -57.730 -4.114 25.953 1.00 84.75 248 ILE A C 1
ATOM 2060 O O . ILE A 1 248 ? -56.745 -3.774 25.305 1.00 84.75 248 ILE A O 1
ATOM 2064 N N . ILE A 1 249 ? -58.319 -5.305 25.791 1.00 83.25 249 ILE A N 1
ATOM 2065 C CA . ILE A 1 249 ? -57.808 -6.333 24.866 1.00 83.25 249 ILE A CA 1
ATOM 2066 C C . ILE A 1 249 ? -57.690 -5.767 23.441 1.00 83.25 249 ILE A C 1
ATOM 2068 O O . ILE A 1 249 ? -56.639 -5.870 22.811 1.00 83.25 249 ILE A O 1
ATOM 2072 N N . LYS A 1 250 ? -58.727 -5.072 22.956 1.00 85.00 250 LYS A N 1
ATOM 2073 C CA . LYS A 1 250 ? -58.702 -4.408 21.643 1.00 85.00 250 LYS A CA 1
ATOM 2074 C C . LYS A 1 250 ? -57.676 -3.272 21.562 1.00 85.00 250 LYS A C 1
ATOM 2076 O O . LYS A 1 250 ? -57.097 -3.021 20.508 1.00 85.00 250 LYS A O 1
ATOM 2081 N N . THR A 1 251 ? -57.436 -2.567 22.664 1.00 86.69 251 THR A N 1
ATOM 2082 C CA . THR A 1 251 ? -56.394 -1.532 22.729 1.00 86.69 251 THR A CA 1
ATOM 2083 C C . THR A 1 251 ? -54.996 -2.151 22.622 1.00 86.69 251 THR A C 1
ATOM 2085 O O . THR A 1 251 ? -54.159 -1.639 21.877 1.00 86.69 251 THR A O 1
ATOM 2088 N N . CYS A 1 252 ? -54.761 -3.285 23.289 1.00 85.31 252 CYS A N 1
ATOM 2089 C CA . CYS A 1 252 ? -53.531 -4.064 23.162 1.00 85.31 252 CYS A CA 1
ATOM 2090 C C . CYS A 1 252 ? -53.320 -4.566 21.726 1.00 85.31 252 CYS A C 1
ATOM 2092 O O . CYS A 1 252 ? -52.206 -4.450 21.223 1.00 85.31 252 CYS A O 1
ATOM 2094 N N . GLU A 1 253 ? -54.371 -5.020 21.028 1.00 86.56 253 GLU A N 1
ATOM 2095 C CA . GLU A 1 253 ? -54.295 -5.384 19.599 1.00 86.56 253 GLU A CA 1
ATOM 2096 C C . GLU A 1 253 ? -53.688 -4.258 18.752 1.00 86.56 253 GLU A C 1
ATOM 2098 O O . GLU A 1 253 ? -52.729 -4.456 18.004 1.00 86.56 253 GLU A O 1
ATOM 2103 N N . ILE A 1 254 ? -54.222 -3.045 18.912 1.00 89.38 254 ILE A N 1
ATOM 2104 C CA . ILE A 1 254 ? -53.774 -1.863 18.173 1.00 89.38 254 ILE A CA 1
ATOM 2105 C C . ILE A 1 254 ? -52.313 -1.537 18.510 1.00 89.38 254 ILE A C 1
ATOM 2107 O O . ILE A 1 254 ? -51.556 -1.084 17.646 1.00 89.38 254 ILE A O 1
ATOM 2111 N N . PHE A 1 255 ? -51.897 -1.748 19.761 1.00 89.44 255 PHE A N 1
ATOM 2112 C CA . PHE A 1 255 ? -50.512 -1.544 20.178 1.00 89.44 255 PHE A CA 1
ATOM 2113 C C . PHE A 1 255 ? -49.558 -2.556 19.544 1.00 89.44 255 PHE A C 1
ATOM 2115 O O . PHE A 1 255 ? -48.498 -2.134 19.075 1.00 89.44 255 PHE A O 1
ATOM 2122 N N . ILE A 1 256 ? -49.951 -3.831 19.453 1.00 90.19 256 ILE A N 1
ATOM 2123 C CA . ILE A 1 256 ? -49.191 -4.882 18.759 1.00 90.19 256 ILE A CA 1
ATOM 2124 C C . ILE A 1 256 ? -48.991 -4.493 17.295 1.00 90.19 256 ILE A C 1
ATOM 2126 O O . ILE A 1 256 ? -47.854 -4.392 16.836 1.00 90.19 256 ILE A O 1
ATOM 2130 N N . ASP A 1 257 ? -50.070 -4.156 16.586 1.00 90.38 257 ASP A N 1
ATOM 2131 C CA . ASP A 1 257 ? -49.998 -3.800 15.164 1.00 90.38 257 ASP A CA 1
ATOM 2132 C C . ASP A 1 257 ? -49.109 -2.575 14.923 1.00 90.38 257 ASP A C 1
ATOM 2134 O O . ASP A 1 257 ? -48.282 -2.546 14.007 1.00 90.38 257 ASP A O 1
ATOM 2138 N N . LYS A 1 258 ? -49.229 -1.557 15.782 1.00 90.12 258 LYS A N 1
ATOM 2139 C CA . LYS A 1 258 ? -48.398 -0.351 15.708 1.00 90.12 258 LYS A CA 1
ATOM 2140 C C . LYS A 1 258 ? -46.926 -0.656 15.995 1.00 90.12 258 LYS A C 1
ATOM 2142 O O . LYS A 1 258 ? -46.056 -0.024 15.391 1.00 90.12 258 LYS A O 1
ATOM 2147 N N . PHE A 1 259 ? -46.633 -1.567 16.922 1.00 90.50 259 PHE A N 1
ATOM 2148 C CA . PHE A 1 259 ? -45.271 -2.001 17.229 1.00 90.50 259 PHE A CA 1
ATOM 2149 C C . PHE A 1 259 ? -44.657 -2.748 16.040 1.00 90.50 259 PHE A C 1
ATOM 2151 O O . PHE A 1 259 ? -43.601 -2.337 15.551 1.00 90.50 259 PHE A O 1
ATOM 2158 N N . THR A 1 260 ? -45.361 -3.757 15.514 1.00 91.25 260 THR A N 1
ATOM 2159 C CA . THR A 1 260 ? -44.941 -4.545 14.346 1.00 91.25 260 THR A CA 1
ATOM 2160 C C . THR A 1 260 ? -44.671 -3.644 13.140 1.00 91.25 260 THR A C 1
ATOM 2162 O O . THR A 1 260 ? -43.562 -3.658 12.609 1.00 91.25 260 THR A O 1
ATOM 2165 N N . GLN A 1 261 ? -45.602 -2.753 12.777 1.00 92.31 261 GLN A N 1
ATOM 2166 C CA . GLN A 1 261 ? -45.419 -1.834 11.643 1.00 92.31 261 GLN A CA 1
ATOM 2167 C C . GLN A 1 261 ? -44.206 -0.907 11.807 1.00 92.31 261 GLN A C 1
ATOM 2169 O O . GLN A 1 261 ? -43.464 -0.658 10.850 1.00 92.31 261 GLN A O 1
ATOM 2174 N N . LYS A 1 262 ? -43.984 -0.366 13.014 1.00 91.62 262 LYS A N 1
ATOM 2175 C CA . LYS A 1 262 ? -42.830 0.506 13.281 1.00 91.62 262 LYS A CA 1
ATOM 2176 C C . LYS A 1 262 ? -41.515 -0.257 13.136 1.00 91.62 262 LYS A C 1
ATOM 2178 O O . LYS A 1 262 ? -40.574 0.280 12.549 1.00 91.62 262 LYS A O 1
ATOM 2183 N N . PHE A 1 263 ? -41.442 -1.476 13.665 1.00 92.75 263 PHE A N 1
ATOM 2184 C CA . PHE A 1 263 ? -40.244 -2.295 13.550 1.00 92.75 263 PHE A CA 1
ATOM 2185 C C . PHE A 1 263 ? -39.984 -2.717 12.102 1.00 92.75 263 PHE A C 1
ATOM 2187 O O . PHE A 1 263 ? -38.875 -2.517 11.614 1.00 92.75 263 PHE A O 1
ATOM 2194 N N . GLU A 1 264 ? -40.991 -3.215 11.382 1.00 92.50 264 GLU A N 1
ATOM 2195 C CA . GLU A 1 264 ? -40.853 -3.606 9.974 1.00 92.50 264 GLU A CA 1
ATOM 2196 C C . GLU A 1 264 ? -40.376 -2.435 9.108 1.00 92.50 264 GLU A C 1
ATOM 2198 O O . GLU A 1 264 ? -39.485 -2.591 8.274 1.00 92.50 264 GLU A O 1
ATOM 2203 N N . SER A 1 265 ? -40.904 -1.230 9.349 1.00 92.31 265 SER A N 1
ATOM 2204 C CA . SER A 1 265 ? -40.455 -0.003 8.684 1.00 92.31 265 SER A CA 1
ATOM 2205 C C . SER A 1 265 ? -38.961 0.271 8.914 1.00 92.31 265 SER A C 1
ATOM 2207 O O . SER A 1 265 ? -38.230 0.596 7.974 1.00 92.31 265 SER A O 1
ATOM 2209 N N . ILE A 1 266 ? -38.475 0.095 10.148 1.00 91.44 266 ILE A N 1
ATOM 2210 C CA . ILE A 1 266 ? -37.054 0.249 10.494 1.00 91.44 266 ILE A CA 1
ATOM 2211 C C . ILE A 1 266 ? -36.204 -0.860 9.874 1.00 91.44 266 ILE A C 1
ATOM 2213 O O . ILE A 1 266 ? -35.171 -0.563 9.274 1.00 91.44 266 ILE A O 1
ATOM 2217 N N . SER A 1 267 ? -36.624 -2.115 10.013 1.00 89.75 267 SER A N 1
ATOM 2218 C CA . SER A 1 267 ? -35.904 -3.293 9.531 1.00 89.75 267 SER A CA 1
ATOM 2219 C C . SER A 1 267 ? -35.730 -3.249 8.009 1.00 89.75 267 SER A C 1
ATOM 2221 O O . SER A 1 267 ? -34.604 -3.324 7.503 1.00 89.75 267 SER A O 1
ATOM 2223 N N . ASN A 1 268 ? -36.810 -2.971 7.273 1.00 89.44 268 ASN A N 1
ATOM 2224 C CA . ASN A 1 268 ? -36.784 -2.828 5.817 1.00 89.44 268 ASN A CA 1
ATOM 2225 C C . ASN A 1 268 ? -35.952 -1.614 5.375 1.00 89.44 268 ASN A C 1
ATOM 2227 O O . ASN A 1 268 ? -35.146 -1.717 4.446 1.00 89.44 268 ASN A O 1
ATOM 2231 N N . GLY A 1 269 ? -36.099 -0.476 6.066 1.00 89.12 269 GLY A N 1
ATOM 2232 C CA . GLY A 1 269 ? -35.301 0.722 5.798 1.00 89.12 269 GLY A CA 1
ATOM 2233 C C . GLY A 1 269 ? -33.803 0.480 5.989 1.00 89.12 269 GLY A C 1
ATOM 2234 O O . GLY A 1 269 ? -33.006 0.807 5.108 1.00 89.12 269 GLY A O 1
ATOM 2235 N N . SER A 1 270 ? -33.425 -0.163 7.097 1.00 87.94 270 SER A N 1
ATOM 2236 C CA . SER A 1 270 ? -32.027 -0.466 7.403 1.00 87.94 270 SER A CA 1
ATOM 2237 C C . SER A 1 270 ? -31.415 -1.394 6.358 1.00 87.94 270 SER A C 1
ATOM 2239 O O . SER A 1 270 ? -30.387 -1.058 5.773 1.00 87.94 270 SER A O 1
ATOM 2241 N N . THR A 1 271 ? -32.093 -2.494 6.025 1.00 85.19 271 THR A N 1
ATOM 2242 C CA . THR A 1 271 ? -31.630 -3.470 5.031 1.00 85.19 271 THR A CA 1
ATOM 2243 C C . THR A 1 271 ? -31.383 -2.814 3.670 1.00 85.19 271 THR A C 1
ATOM 2245 O O . THR A 1 271 ? -30.335 -3.032 3.057 1.00 85.19 271 THR A O 1
ATOM 2248 N N . SER A 1 272 ? -32.301 -1.951 3.220 1.00 84.25 272 SER A N 1
ATOM 2249 C CA . SER A 1 272 ? -32.162 -1.195 1.969 1.00 84.25 272 SER A CA 1
ATOM 2250 C C . SER A 1 272 ? -30.946 -0.257 1.978 1.00 84.25 272 SER A C 1
ATOM 2252 O O . SER A 1 272 ? -30.166 -0.236 1.019 1.00 84.25 272 SER A O 1
ATOM 2254 N N . ASP A 1 273 ? -30.742 0.501 3.060 1.00 85.44 273 ASP A N 1
ATOM 2255 C CA . ASP A 1 273 ? -29.603 1.418 3.176 1.00 85.44 273 ASP A CA 1
ATOM 2256 C C . ASP A 1 273 ? -28.262 0.674 3.201 1.00 85.44 273 ASP A C 1
ATOM 2258 O O . ASP A 1 273 ? -27.329 1.071 2.496 1.00 85.44 273 ASP A O 1
ATOM 2262 N N . PHE A 1 274 ? -28.166 -0.443 3.930 1.00 80.75 274 PHE A N 1
ATOM 2263 C CA . PHE A 1 274 ? -26.958 -1.273 3.932 1.00 80.75 274 PHE A CA 1
ATOM 2264 C C . PHE A 1 274 ? -26.646 -1.829 2.548 1.00 80.75 274 PHE A C 1
ATOM 2266 O O . PHE A 1 274 ? -25.490 -1.795 2.114 1.00 80.75 274 PHE A O 1
ATOM 2273 N N . HIS A 1 275 ? -27.663 -2.297 1.822 1.00 79.38 275 HIS A N 1
ATOM 2274 C CA . HIS A 1 275 ? -27.453 -2.831 0.483 1.00 79.38 275 HIS A CA 1
ATOM 2275 C C . HIS A 1 275 ? -26.939 -1.753 -0.478 1.00 79.38 275 HIS A C 1
ATOM 2277 O O . HIS A 1 275 ? -25.991 -1.997 -1.228 1.00 79.38 275 HIS A O 1
ATOM 2283 N N . ARG A 1 276 ? -27.488 -0.533 -0.388 1.00 80.19 276 ARG A N 1
ATOM 2284 C CA . ARG A 1 276 ? -27.039 0.624 -1.177 1.00 80.19 276 ARG A CA 1
ATOM 2285 C C . ARG A 1 276 ? -25.604 1.033 -0.848 1.00 80.19 276 ARG A C 1
ATOM 2287 O O . ARG A 1 276 ? -24.844 1.379 -1.751 1.00 80.19 276 ARG A O 1
ATOM 2294 N N . LEU A 1 277 ? -25.229 1.019 0.430 1.00 76.62 277 LEU A N 1
ATOM 2295 C CA . LEU A 1 277 ? -23.895 1.430 0.879 1.00 76.62 277 LEU A CA 1
ATOM 2296 C C . LEU A 1 277 ? -22.819 0.387 0.546 1.00 76.62 277 LEU A C 1
ATOM 2298 O O . LEU A 1 277 ? -21.701 0.763 0.200 1.00 76.62 277 LEU A O 1
ATOM 2302 N N . ARG A 1 278 ? -23.160 -0.908 0.557 1.00 68.81 278 ARG A N 1
ATOM 2303 C CA . ARG A 1 278 ? -22.243 -2.004 0.199 1.00 68.81 278 ARG A CA 1
ATOM 2304 C C . ARG A 1 278 ? -21.814 -1.985 -1.273 1.00 68.81 278 ARG A C 1
ATOM 2306 O O . ARG A 1 278 ? -20.714 -2.430 -1.586 1.00 68.81 278 ARG A O 1
ATOM 2313 N N . LEU A 1 279 ? -22.656 -1.472 -2.173 1.00 54.91 279 LEU A N 1
ATOM 2314 C CA . LEU A 1 279 ? -22.406 -1.462 -3.622 1.00 54.91 279 LEU A CA 1
ATOM 2315 C C . LEU A 1 279 ? -21.442 -0.364 -4.096 1.00 54.91 279 LEU A C 1
ATOM 2317 O O . LEU A 1 279 ? -21.055 -0.367 -5.2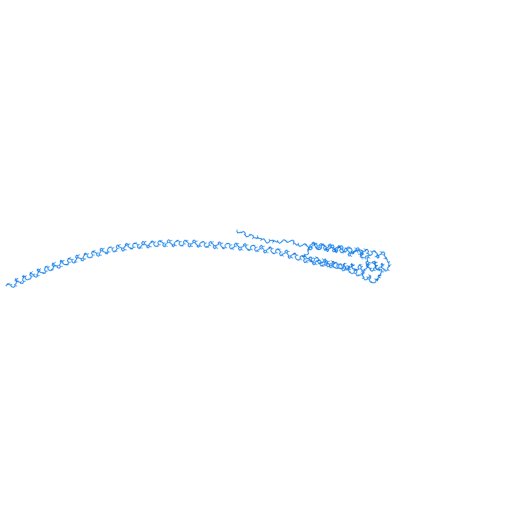64 1.00 54.91 279 LEU A O 1
ATOM 2321 N N . LYS A 1 280 ? -21.007 0.551 -3.222 1.00 57.47 280 LYS A N 1
ATOM 2322 C CA . LYS A 1 280 ? -19.972 1.533 -3.570 1.00 57.47 280 LYS A CA 1
ATOM 2323 C C . LYS A 1 280 ? -18.585 0.880 -3.545 1.00 57.47 280 LYS A C 1
ATOM 2325 O O . LYS A 1 280 ? -17.797 1.087 -2.626 1.00 57.47 280 LYS A O 1
ATOM 2330 N N . ALA A 1 281 ? -18.292 0.059 -4.550 1.00 51.19 281 ALA A N 1
ATOM 2331 C CA . ALA A 1 281 ? -16.920 -0.324 -4.859 1.00 51.19 281 ALA A CA 1
ATOM 2332 C C . ALA A 1 281 ? -16.158 0.903 -5.397 1.00 51.19 281 ALA A C 1
ATOM 2334 O O . ALA A 1 281 ? -16.767 1.730 -6.078 1.00 51.19 281 ALA A O 1
ATOM 2335 N N . PRO A 1 282 ? -14.852 1.053 -5.112 1.00 51.50 282 PRO A N 1
ATOM 2336 C CA . PRO A 1 282 ? -14.040 2.067 -5.756 1.00 51.50 282 PRO A CA 1
ATOM 2337 C C . PRO A 1 282 ? -14.090 1.816 -7.260 1.00 51.50 282 PRO A C 1
ATOM 2339 O O . PRO A 1 282 ? -13.787 0.715 -7.732 1.00 51.50 282 PRO A O 1
ATOM 2342 N N . GLU A 1 283 ? -14.525 2.839 -7.992 1.00 46.38 283 GLU A N 1
ATOM 2343 C CA . GLU A 1 283 ? -14.419 2.882 -9.442 1.00 46.38 283 GLU A CA 1
ATOM 2344 C C . GLU A 1 283 ? -12.984 2.514 -9.822 1.00 46.38 283 GLU A C 1
ATOM 2346 O O . GLU A 1 283 ? -12.022 2.876 -9.139 1.00 46.38 283 GLU A O 1
ATOM 2351 N N . ARG A 1 284 ? -12.858 1.683 -10.856 1.00 45.56 284 ARG A N 1
ATOM 2352 C CA . ARG A 1 284 ? -11.587 1.163 -11.350 1.00 45.56 284 ARG A CA 1
ATOM 2353 C C . ARG A 1 284 ? -10.726 2.315 -11.878 1.00 45.56 284 ARG A C 1
ATOM 2355 O O . ARG A 1 284 ? -10.595 2.470 -13.084 1.00 45.56 284 ARG A O 1
ATOM 2362 N N . ASP A 1 285 ? -10.052 3.035 -10.992 1.00 46.56 285 ASP A N 1
ATOM 2363 C CA . ASP A 1 285 ? -8.835 3.779 -11.312 1.00 46.56 285 ASP A CA 1
ATOM 2364 C C . ASP A 1 285 ? -7.705 2.757 -11.483 1.00 46.56 285 ASP A C 1
ATOM 2366 O O . ASP A 1 285 ? -6.750 2.704 -10.708 1.00 46.56 285 ASP A O 1
ATOM 2370 N N . ILE A 1 286 ? -7.857 1.854 -12.452 1.00 45.81 286 ILE A N 1
ATOM 2371 C CA . ILE A 1 286 ? -6.740 1.061 -12.946 1.00 45.81 286 ILE A CA 1
ATOM 2372 C C . ILE A 1 286 ? -5.909 2.068 -13.734 1.00 45.81 286 ILE A C 1
ATOM 2374 O O . ILE A 1 286 ? -6.413 2.574 -14.740 1.00 45.81 286 ILE A O 1
ATOM 2378 N N . PRO A 1 287 ? -4.669 2.384 -13.322 1.00 45.56 287 PRO A N 1
ATOM 2379 C CA . PRO A 1 287 ? -3.756 3.072 -14.211 1.00 45.56 287 PRO A CA 1
ATOM 2380 C C . PRO A 1 287 ? -3.567 2.120 -15.388 1.00 45.56 287 PRO A C 1
ATOM 2382 O O . PRO A 1 287 ? -2.925 1.075 -15.263 1.00 45.56 287 PRO A O 1
ATOM 2385 N N . SER A 1 288 ? -4.229 2.416 -16.506 1.00 47.09 288 SER A N 1
ATOM 2386 C CA . SER A 1 288 ? -3.941 1.788 -17.785 1.00 47.09 288 SER A CA 1
ATOM 2387 C C . SER A 1 288 ? -2.444 1.914 -17.969 1.00 47.09 288 SER A C 1
ATOM 2389 O O . SER A 1 288 ? -1.959 3.043 -17.979 1.00 47.09 288 SER A O 1
ATOM 2391 N N . SER A 1 289 ? -1.766 0.760 -17.997 1.00 45.22 289 SER A N 1
ATOM 2392 C CA . SER A 1 289 ? -0.338 0.584 -18.251 1.00 45.22 289 SER A CA 1
ATOM 2393 C C . SER A 1 289 ? 0.212 1.813 -18.955 1.00 45.22 289 SER A C 1
ATOM 2395 O O . SER A 1 289 ? -0.034 2.011 -20.143 1.00 45.22 289 SER A O 1
ATOM 2397 N N . SER A 1 290 ? 0.846 2.693 -18.180 1.00 45.59 290 SER A N 1
ATOM 2398 C CA . SER A 1 290 ? 1.515 3.858 -18.720 1.00 45.59 290 SER A CA 1
ATOM 2399 C C . SER A 1 290 ? 2.580 3.296 -19.647 1.00 45.59 290 SER A C 1
ATOM 2401 O O . SER A 1 290 ? 3.601 2.785 -19.189 1.00 45.59 290 SER A O 1
ATOM 2403 N N . THR A 1 291 ? 2.304 3.308 -20.948 1.00 43.12 291 THR A N 1
ATOM 2404 C CA . THR A 1 291 ? 3.300 3.209 -22.005 1.00 43.12 291 THR A CA 1
ATOM 2405 C C . THR A 1 291 ? 4.289 4.333 -21.744 1.00 43.12 291 THR A C 1
ATOM 2407 O O . THR A 1 291 ? 4.092 5.462 -22.183 1.00 43.12 291 THR A O 1
ATOM 2410 N N . LEU A 1 292 ? 5.308 4.051 -20.935 1.00 45.94 292 LEU A N 1
ATOM 2411 C CA . LEU A 1 292 ? 6.463 4.912 -20.771 1.00 45.94 292 LEU A CA 1
ATOM 2412 C C . LEU A 1 292 ? 7.224 4.812 -22.087 1.00 45.94 292 LEU A C 1
ATOM 2414 O O . LEU A 1 292 ? 8.001 3.889 -22.315 1.00 45.94 292 LEU A O 1
ATOM 2418 N N . THR A 1 293 ? 6.904 5.731 -22.992 1.00 41.41 293 THR A N 1
ATOM 2419 C CA . THR A 1 293 ? 7.702 6.031 -24.172 1.00 41.41 293 THR A CA 1
ATOM 2420 C C . THR A 1 293 ? 9.114 6.343 -23.704 1.00 41.41 293 THR A C 1
ATOM 2422 O O . THR A 1 293 ? 9.361 7.365 -23.068 1.00 41.41 293 THR A O 1
ATOM 2425 N N . ILE A 1 294 ? 10.028 5.419 -23.985 1.00 38.66 294 ILE A N 1
ATOM 2426 C CA . ILE A 1 294 ? 11.462 5.663 -23.920 1.00 38.66 294 ILE A CA 1
ATOM 2427 C C . ILE A 1 294 ? 11.743 6.639 -25.066 1.00 38.66 294 ILE A C 1
ATOM 2429 O O . ILE A 1 294 ? 11.776 6.244 -26.230 1.00 38.66 294 ILE A O 1
ATOM 2433 N N . GLU A 1 295 ? 11.823 7.931 -24.757 1.00 43.62 295 GLU A N 1
ATOM 2434 C CA . GLU A 1 295 ? 12.385 8.910 -25.684 1.00 43.62 295 GLU A CA 1
ATOM 2435 C C . GLU A 1 295 ? 13.891 8.623 -25.781 1.00 43.62 295 GLU A C 1
ATOM 2437 O O . GLU A 1 295 ? 14.600 8.678 -24.773 1.00 43.62 295 GLU A O 1
ATOM 2442 N N . ASN A 1 296 ? 14.328 8.212 -26.976 1.00 36.75 296 ASN A N 1
ATOM 2443 C CA . ASN A 1 296 ? 15.730 7.982 -27.344 1.00 36.75 296 ASN A CA 1
ATOM 2444 C C . ASN A 1 296 ? 16.582 9.249 -27.221 1.00 36.75 296 ASN A C 1
ATOM 2446 O O . ASN A 1 296 ? 16.083 10.326 -27.620 1.00 36.75 296 ASN A O 1
#